Protein AF-A0A533B3J2-F1 (afdb_monomer_lite)

Structure (mmCIF, N/CA/C/O backbone):
data_AF-A0A533B3J2-F1
#
_entry.id   AF-A0A533B3J2-F1
#
loop_
_atom_site.group_PDB
_atom_site.id
_atom_site.type_symbol
_atom_site.label_atom_id
_atom_site.label_alt_id
_atom_site.label_comp_id
_atom_site.label_asym_id
_atom_site.label_entity_id
_atom_site.label_seq_id
_atom_site.pdbx_PDB_ins_code
_atom_site.Cartn_x
_atom_site.Cartn_y
_atom_site.Cartn_z
_atom_site.occupancy
_atom_site.B_iso_or_equiv
_atom_site.auth_seq_id
_atom_site.auth_comp_id
_atom_site.auth_asym_id
_atom_site.auth_atom_id
_atom_site.pdbx_PDB_model_num
ATOM 1 N N . MET A 1 1 ? 9.741 6.405 -18.173 1.00 91.12 1 MET A N 1
ATOM 2 C CA . MET A 1 1 ? 10.787 6.586 -17.145 1.00 91.12 1 MET A CA 1
ATOM 3 C C . MET A 1 1 ? 11.928 7.356 -17.766 1.00 91.12 1 MET A C 1
ATOM 5 O O . MET A 1 1 ? 12.310 6.988 -18.868 1.00 91.12 1 MET A O 1
ATOM 9 N N . LEU A 1 2 ? 12.422 8.415 -17.128 1.00 93.75 2 LEU A N 1
ATOM 10 C CA . LEU A 1 2 ? 13.561 9.183 -17.640 1.00 93.75 2 LEU A CA 1
ATOM 11 C C . LEU A 1 2 ? 14.895 8.676 -17.069 1.00 93.75 2 LEU A C 1
ATOM 13 O O . LEU A 1 2 ? 14.877 7.974 -16.054 1.00 93.75 2 LEU A O 1
ATOM 17 N N . PRO A 1 3 ? 16.029 9.040 -17.697 1.00 92.81 3 PRO A N 1
ATOM 18 C CA . PRO A 1 3 ? 17.359 8.816 -17.140 1.00 92.81 3 PRO A CA 1
ATOM 19 C C . PRO A 1 3 ? 17.499 9.358 -15.717 1.00 92.81 3 PRO A C 1
ATOM 21 O O . PRO A 1 3 ? 16.891 10.371 -15.354 1.00 92.81 3 PRO A O 1
ATOM 24 N N . ASP A 1 4 ? 18.337 8.697 -14.923 1.00 91.44 4 ASP A N 1
ATOM 25 C CA . ASP A 1 4 ? 18.795 9.239 -13.649 1.00 91.44 4 ASP A CA 1
ATOM 26 C C . ASP A 1 4 ? 19.680 10.475 -13.881 1.00 91.44 4 ASP A C 1
ATOM 28 O O . ASP A 1 4 ? 20.117 10.748 -15.002 1.00 91.44 4 ASP A O 1
ATOM 32 N N . GLN A 1 5 ? 19.922 11.267 -12.831 1.00 90.12 5 GLN A N 1
ATOM 33 C CA . GLN A 1 5 ? 20.871 12.395 -12.865 1.00 90.12 5 GLN A CA 1
ATOM 34 C C . GLN A 1 5 ? 20.650 13.381 -14.034 1.00 90.12 5 GLN A C 1
ATOM 36 O O . GLN A 1 5 ? 21.587 14.020 -14.528 1.00 90.12 5 GLN A O 1
ATOM 41 N N . LEU A 1 6 ? 19.401 13.504 -14.497 1.00 89.75 6 LEU A N 1
ATOM 42 C CA . LEU A 1 6 ? 19.019 14.390 -15.594 1.00 89.75 6 LEU A CA 1
ATOM 43 C C . LEU A 1 6 ? 18.857 15.846 -15.127 1.00 89.75 6 LEU A C 1
ATOM 45 O O . LEU A 1 6 ? 19.030 16.772 -15.924 1.00 89.75 6 LEU A O 1
ATOM 49 N N . PHE A 1 7 ? 18.566 16.052 -13.840 1.00 88.06 7 PHE A N 1
ATOM 50 C CA . PHE A 1 7 ? 18.297 17.353 -13.225 1.00 88.06 7 PHE A CA 1
ATOM 51 C C . PHE A 1 7 ? 19.332 17.697 -12.145 1.00 88.06 7 PHE A C 1
ATOM 53 O O . PHE A 1 7 ? 19.979 16.825 -11.575 1.00 88.06 7 PHE A O 1
ATOM 60 N N . TYR A 1 8 ? 19.489 18.990 -11.857 1.00 81.12 8 TYR A N 1
ATOM 61 C CA . TYR A 1 8 ? 20.561 19.521 -11.004 1.00 81.12 8 TYR A CA 1
ATOM 62 C C . TYR A 1 8 ? 20.438 19.164 -9.513 1.00 81.12 8 TYR A C 1
ATOM 64 O O . TYR A 1 8 ? 21.460 19.074 -8.834 1.00 81.12 8 TYR A O 1
ATOM 72 N N . ASN A 1 9 ? 19.213 18.956 -9.015 1.00 74.50 9 ASN A N 1
ATOM 73 C CA . ASN A 1 9 ? 18.902 18.951 -7.577 1.00 74.50 9 ASN A CA 1
ATOM 74 C C . ASN A 1 9 ? 18.342 17.619 -7.056 1.00 74.50 9 ASN A C 1
ATOM 76 O O . ASN A 1 9 ? 17.941 17.541 -5.899 1.00 74.50 9 ASN A O 1
ATOM 80 N N . THR A 1 10 ? 18.257 16.580 -7.890 1.00 75.00 10 THR A N 1
ATOM 81 C CA . THR A 1 10 ? 17.702 15.292 -7.465 1.00 75.00 10 THR A CA 1
ATOM 82 C C . THR A 1 10 ? 18.321 14.126 -8.227 1.00 75.00 10 THR A C 1
ATOM 84 O O . THR A 1 10 ? 18.439 14.157 -9.451 1.00 75.00 10 THR A O 1
ATOM 87 N N . GLY A 1 11 ? 18.712 13.090 -7.482 1.00 73.06 11 GLY A N 1
ATOM 88 C CA . GLY A 1 11 ? 19.095 11.782 -8.020 1.00 73.06 11 GLY A CA 1
ATOM 89 C C . GLY A 1 11 ? 17.912 10.819 -8.162 1.00 73.06 11 GLY A C 1
ATOM 90 O O . GLY A 1 11 ? 18.108 9.670 -8.545 1.00 73.06 11 GLY A O 1
ATOM 91 N N . ILE A 1 12 ? 16.693 11.259 -7.835 1.00 79.94 12 ILE A N 1
ATOM 92 C CA . ILE A 1 12 ? 15.492 10.423 -7.897 1.00 79.94 12 ILE A CA 1
ATOM 93 C C . ILE A 1 12 ? 15.061 10.263 -9.360 1.00 79.94 12 ILE A C 1
ATOM 95 O O . ILE A 1 12 ? 15.099 11.209 -10.153 1.00 79.94 12 ILE A O 1
ATOM 99 N N . LEU A 1 13 ? 14.616 9.056 -9.718 1.00 83.75 13 LEU A N 1
ATOM 100 C CA . LEU A 1 13 ? 14.042 8.779 -11.033 1.00 83.75 13 LEU A CA 1
ATOM 101 C C . LEU A 1 13 ? 12.836 9.682 -11.298 1.00 83.75 13 LEU A C 1
ATOM 103 O O . LEU A 1 13 ? 11.921 9.786 -10.484 1.00 83.75 13 LEU A O 1
ATOM 107 N N . THR A 1 14 ? 12.831 10.308 -12.472 1.00 89.00 14 THR A N 1
ATOM 108 C CA . THR A 1 14 ? 11.760 11.217 -12.886 1.00 89.00 14 THR A CA 1
ATOM 109 C C . THR A 1 14 ? 10.846 10.555 -13.916 1.00 89.00 14 THR A C 1
ATOM 111 O O . THR A 1 14 ? 11.271 9.742 -14.747 1.00 89.00 14 THR A O 1
ATOM 114 N N . TYR A 1 15 ? 9.568 10.926 -13.881 1.00 92.19 15 TYR A N 1
ATOM 115 C CA . TYR A 1 15 ? 8.534 10.431 -14.783 1.00 92.19 15 TYR A CA 1
ATOM 116 C C . TYR A 1 15 ? 7.837 11.604 -15.473 1.00 92.19 15 TYR A C 1
ATOM 118 O O . TYR A 1 15 ? 7.644 12.656 -14.871 1.00 92.19 15 TYR A O 1
ATOM 126 N N . ILE A 1 16 ? 7.431 11.401 -16.727 1.00 93.44 16 ILE A N 1
ATOM 127 C CA . ILE A 1 16 ? 6.542 12.312 -17.452 1.00 93.44 16 ILE A CA 1
ATOM 128 C C . ILE A 1 16 ? 5.228 11.574 -17.678 1.00 93.44 16 ILE A C 1
ATOM 130 O O . ILE A 1 16 ? 5.227 10.462 -18.210 1.00 93.44 16 ILE A O 1
ATOM 134 N N . TRP A 1 17 ? 4.124 12.203 -17.282 1.00 94.94 17 TRP A N 1
ATOM 135 C CA . TRP A 1 17 ? 2.776 11.686 -17.480 1.00 94.94 17 TRP A CA 1
ATOM 136 C C . TRP A 1 17 ? 2.104 12.416 -18.635 1.00 94.94 17 TRP A C 1
ATOM 138 O O . TRP A 1 17 ? 1.952 13.634 -18.603 1.00 94.94 17 TRP A O 1
ATOM 148 N N . LEU A 1 18 ? 1.677 11.660 -19.645 1.00 94.12 18 LEU A N 1
ATOM 149 C CA . LEU A 1 18 ? 0.853 12.170 -20.736 1.00 94.12 18 LEU A CA 1
ATOM 150 C C . LEU A 1 18 ? -0.584 11.700 -20.518 1.00 94.12 18 LEU A C 1
ATOM 152 O O . LEU A 1 18 ? -0.893 10.513 -20.640 1.00 94.12 18 LEU A O 1
ATOM 156 N N . LEU A 1 19 ? -1.457 12.642 -20.170 1.00 93.88 19 LEU A N 1
ATOM 157 C CA . LEU A 1 19 ? -2.861 12.388 -19.869 1.00 93.88 19 LEU A CA 1
ATOM 158 C C . LEU A 1 19 ? -3.736 12.989 -20.966 1.00 93.88 19 LEU A C 1
ATOM 160 O O . LEU A 1 19 ? -3.502 14.098 -21.438 1.00 93.88 19 LEU A O 1
ATOM 164 N N . ARG A 1 20 ? -4.753 12.237 -21.384 1.00 92.75 20 ARG A N 1
ATOM 165 C CA . ARG A 1 20 ? -5.718 12.664 -22.397 1.00 92.75 20 ARG A CA 1
ATOM 166 C C . ARG A 1 20 ? -7.088 12.117 -22.031 1.00 92.75 20 ARG A C 1
ATOM 168 O O . ARG A 1 20 ? -7.223 10.903 -21.885 1.00 92.75 20 ARG A O 1
ATOM 175 N N . ASN A 1 21 ? -8.079 13.000 -21.928 1.00 92.56 21 ASN A N 1
ATOM 176 C CA . ASN A 1 21 ? -9.468 12.619 -21.654 1.00 92.56 21 ASN A CA 1
ATOM 177 C C . ASN A 1 21 ? -10.094 11.954 -22.887 1.00 92.56 21 ASN A C 1
ATOM 179 O O . ASN A 1 21 ? -10.619 10.845 -22.822 1.00 92.56 21 ASN A O 1
ATOM 183 N N . GLU A 1 22 ? -9.939 12.578 -24.054 1.00 94.31 22 GLU A N 1
ATOM 184 C CA . GLU A 1 22 ? -10.512 12.097 -25.312 1.00 94.31 22 GLU A CA 1
ATOM 185 C C . GLU A 1 22 ? -9.555 11.163 -26.052 1.00 94.31 22 GLU A C 1
ATOM 187 O O . GLU A 1 22 ? -8.973 11.510 -27.083 1.00 94.31 22 GLU A O 1
ATOM 192 N N . LYS A 1 23 ? -9.330 9.968 -25.502 1.00 93.81 23 LYS A N 1
ATOM 193 C CA . LYS A 1 23 ? -8.467 8.965 -26.140 1.00 93.81 23 LYS A CA 1
ATOM 194 C C . LYS A 1 23 ? -9.107 8.423 -27.436 1.00 93.81 23 LYS A C 1
ATOM 196 O O . LYS A 1 23 ? -10.296 8.073 -27.408 1.00 93.81 23 LYS A O 1
ATOM 201 N N . PRO A 1 24 ? -8.335 8.278 -28.538 1.00 92.81 24 PRO A N 1
ATOM 202 C CA . PRO A 1 24 ? -8.758 7.521 -29.719 1.00 92.81 24 PRO A CA 1
ATOM 203 C C . PRO A 1 24 ? -9.203 6.108 -29.343 1.00 92.81 24 PRO A C 1
ATOM 205 O O . PRO A 1 24 ? -8.717 5.567 -28.350 1.00 92.81 24 PRO A O 1
ATOM 208 N N . ALA A 1 25 ? -10.072 5.488 -30.148 1.00 91.62 25 ALA A N 1
ATOM 209 C CA . ALA A 1 25 ? -10.614 4.155 -29.861 1.00 91.62 25 ALA A CA 1
ATOM 210 C C . ALA A 1 25 ? -9.514 3.123 -29.581 1.00 91.62 25 ALA A C 1
ATOM 212 O O . ALA A 1 25 ? -9.616 2.359 -28.627 1.00 91.62 25 ALA A O 1
ATOM 213 N N . SER A 1 26 ? -8.415 3.184 -30.337 1.00 89.12 26 SER A N 1
ATOM 214 C CA . SER A 1 26 ? -7.246 2.352 -30.090 1.00 89.12 26 SER A CA 1
ATOM 215 C C . SER A 1 26 ? -6.674 2.567 -28.683 1.00 89.12 26 SER A C 1
ATOM 217 O O . SER A 1 26 ? -6.321 1.596 -28.044 1.00 89.12 26 SER A O 1
ATOM 219 N N . HIS A 1 27 ? -6.585 3.772 -28.123 1.00 92.62 27 HIS A N 1
ATOM 220 C CA . HIS A 1 27 ? -5.885 4.007 -26.842 1.00 92.62 27 HIS A CA 1
ATOM 221 C C . HIS A 1 27 ? -6.785 3.849 -25.600 1.00 92.62 27 HIS A C 1
ATOM 223 O O . HIS A 1 27 ? -6.292 3.872 -24.468 1.00 92.62 27 HIS A O 1
ATOM 229 N N . ARG A 1 28 ? -8.108 3.746 -25.780 1.00 93.44 28 ARG A N 1
ATOM 230 C CA . ARG A 1 28 ? -9.077 3.702 -24.670 1.00 93.44 28 ARG A CA 1
ATOM 231 C C . ARG A 1 28 ? -8.855 2.481 -23.780 1.00 93.44 28 ARG A C 1
ATOM 233 O O . ARG A 1 28 ? -8.559 1.401 -24.269 1.00 93.44 28 ARG A O 1
ATOM 240 N N . GLY A 1 29 ? -8.966 2.685 -22.465 1.00 93.81 29 GLY A N 1
ATOM 241 C CA . GLY A 1 29 ? -8.734 1.639 -21.461 1.00 93.81 29 GLY A CA 1
ATOM 242 C C . GLY A 1 29 ? -7.296 1.115 -21.402 1.00 93.81 29 GLY A C 1
ATOM 243 O O . GLY A 1 29 ? -7.041 0.162 -20.680 1.00 93.81 29 GLY A O 1
ATOM 244 N N . ARG A 1 30 ? -6.352 1.715 -22.142 1.00 94.88 30 ARG A N 1
ATOM 245 C CA . ARG A 1 30 ? -4.955 1.282 -22.192 1.00 94.88 30 ARG A CA 1
ATOM 246 C C . ARG A 1 30 ? -4.005 2.353 -21.668 1.00 94.88 30 ARG A C 1
ATOM 248 O O . ARG A 1 30 ? -4.272 3.564 -21.746 1.00 94.88 30 ARG A O 1
ATOM 255 N N . VAL A 1 31 ? -2.875 1.885 -21.157 1.00 95.88 31 VAL A N 1
ATOM 256 C CA . VAL A 1 31 ? -1.754 2.694 -20.677 1.00 95.88 31 VAL A CA 1
ATOM 257 C C . VAL A 1 31 ? -0.493 2.206 -21.373 1.00 95.88 31 VAL A C 1
ATOM 259 O O . VAL A 1 31 ? -0.233 1.008 -21.427 1.00 95.88 31 VAL A O 1
ATOM 262 N N . MET A 1 32 ? 0.283 3.143 -21.909 1.00 96.06 32 MET A N 1
ATOM 263 C CA . MET A 1 32 ? 1.605 2.872 -22.459 1.00 96.06 32 MET A CA 1
ATOM 264 C C . MET A 1 32 ? 2.650 3.343 -21.462 1.00 96.06 32 MET A C 1
ATOM 266 O O . MET A 1 32 ? 2.617 4.496 -21.031 1.00 96.06 32 MET A O 1
ATOM 270 N N . LEU A 1 33 ? 3.592 2.467 -21.139 1.00 97.12 33 LEU A N 1
ATOM 271 C CA . LEU A 1 33 ? 4.802 2.828 -20.423 1.00 97.12 33 LEU A CA 1
ATOM 272 C C . LEU A 1 33 ? 5.983 2.747 -21.390 1.00 97.12 33 LEU A C 1
ATOM 274 O O . LEU A 1 33 ? 6.133 1.757 -22.104 1.00 97.12 33 LEU A O 1
ATOM 278 N N . ILE A 1 34 ? 6.811 3.791 -21.395 1.00 97.19 34 ILE A N 1
ATOM 279 C CA . ILE A 1 34 ? 8.062 3.846 -22.157 1.00 97.19 34 ILE A CA 1
ATOM 280 C C . ILE A 1 34 ? 9.214 3.982 -21.165 1.00 97.19 34 ILE A C 1
ATOM 282 O O . ILE A 1 34 ? 9.230 4.916 -20.351 1.00 97.19 34 ILE A O 1
ATOM 286 N N . ASP A 1 35 ? 10.174 3.069 -21.221 1.00 96.69 35 ASP A N 1
ATOM 287 C CA . ASP A 1 35 ? 11.427 3.156 -20.482 1.00 96.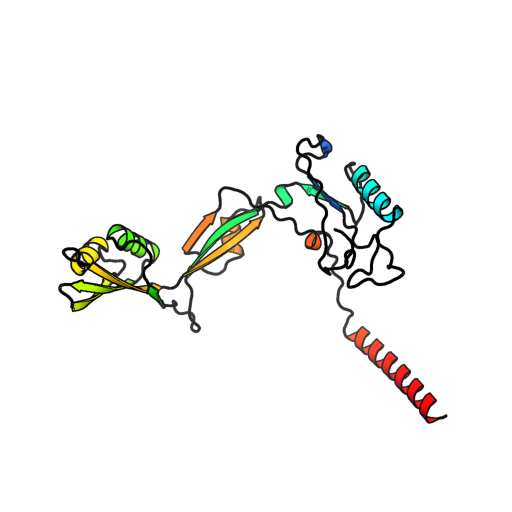69 35 ASP A CA 1
ATOM 288 C C . ASP A 1 35 ? 12.489 3.873 -21.319 1.00 96.69 35 ASP A C 1
ATOM 290 O O . ASP A 1 35 ? 13.017 3.340 -22.286 1.00 96.69 35 ASP A O 1
ATOM 294 N N . ALA A 1 36 ? 12.790 5.112 -20.948 1.00 96.44 36 ALA A N 1
ATOM 295 C CA . ALA A 1 36 ? 13.805 5.930 -21.592 1.00 96.44 36 ALA A CA 1
ATOM 296 C C . ALA A 1 36 ? 15.025 6.135 -20.682 1.00 96.44 36 ALA A C 1
ATOM 298 O O . ALA A 1 36 ? 15.797 7.063 -20.906 1.00 96.44 36 ALA A O 1
ATOM 299 N N . ARG A 1 37 ? 15.228 5.292 -19.655 1.00 94.12 37 ARG A N 1
ATOM 300 C CA . ARG A 1 37 ? 16.347 5.440 -18.704 1.00 94.12 37 ARG A CA 1
ATOM 301 C C . ARG A 1 37 ? 17.719 5.457 -19.375 1.00 94.12 37 ARG A C 1
ATOM 303 O O . ARG A 1 37 ? 18.607 6.140 -18.889 1.00 94.12 37 ARG A O 1
ATOM 310 N N . GLN A 1 38 ? 17.871 4.740 -20.487 1.00 94.56 38 GLN A N 1
ATOM 311 C CA . GLN A 1 38 ? 19.117 4.669 -21.262 1.00 94.56 38 GLN A CA 1
ATOM 312 C C . GLN A 1 38 ? 19.210 5.728 -22.373 1.00 94.56 38 GLN A C 1
ATOM 314 O O . GLN A 1 38 ? 20.155 5.722 -23.152 1.00 94.56 38 GLN A O 1
ATOM 319 N N . GLN A 1 39 ? 18.236 6.636 -22.477 1.00 96.44 39 GLN A N 1
ATOM 320 C CA . GLN A 1 39 ? 18.189 7.652 -23.530 1.00 96.44 39 GLN A CA 1
ATOM 321 C C . GLN A 1 39 ? 18.867 8.938 -23.068 1.00 96.44 39 GLN A C 1
ATOM 323 O O . GLN A 1 39 ? 18.214 9.952 -22.819 1.00 96.44 39 GLN A O 1
ATOM 328 N N . PHE A 1 40 ? 20.185 8.877 -22.908 1.00 95.62 40 PHE A N 1
ATOM 329 C CA . PHE A 1 40 ? 21.008 10.015 -22.528 1.00 95.62 40 PHE A CA 1
ATOM 330 C C . PHE A 1 40 ? 22.438 9.869 -23.038 1.00 95.62 40 PHE A C 1
ATOM 332 O O . PHE A 1 40 ? 22.910 8.783 -23.355 1.00 95.62 40 PHE A O 1
ATOM 339 N N . GLU A 1 41 ? 23.157 10.981 -23.010 1.00 96.00 41 GLU A N 1
ATOM 340 C CA . GLU A 1 41 ? 24.614 10.999 -23.052 1.00 96.00 41 GLU A CA 1
ATOM 341 C C . GLU A 1 41 ? 25.154 11.756 -21.836 1.00 96.00 41 GLU A C 1
ATOM 343 O O . GLU A 1 41 ? 24.412 12.472 -21.150 1.00 96.00 41 GLU A O 1
ATOM 348 N N . LYS A 1 42 ? 26.438 11.571 -21.526 1.00 94.69 42 LYS A N 1
ATOM 349 C CA . LYS A 1 42 ? 27.059 12.254 -20.390 1.00 94.69 42 LYS A CA 1
ATOM 350 C C . LYS A 1 42 ? 27.166 13.752 -20.655 1.00 94.69 42 LYS A C 1
ATOM 352 O O . LYS A 1 42 ? 27.478 14.187 -21.760 1.00 94.69 42 LYS A O 1
ATOM 357 N N . GLU A 1 43 ? 26.903 14.540 -19.620 1.00 93.62 43 GLU A N 1
ATOM 358 C CA . GLU A 1 43 ? 27.150 15.975 -19.650 1.00 93.62 43 GLU A CA 1
ATOM 359 C C . GLU A 1 43 ? 28.649 16.234 -19.847 1.00 93.62 43 GLU A C 1
ATOM 361 O O . GLU A 1 43 ? 29.450 15.695 -19.078 1.00 93.62 43 GLU A O 1
ATOM 366 N N . PRO A 1 44 ? 29.048 17.094 -20.806 1.00 91.81 44 PRO A N 1
ATOM 367 C CA . PRO A 1 44 ? 30.453 17.461 -20.987 1.00 91.81 44 PRO A CA 1
ATOM 368 C C . PRO A 1 44 ? 31.061 18.077 -19.725 1.00 91.81 44 PRO A C 1
ATOM 370 O O . PRO A 1 44 ? 32.245 17.916 -19.447 1.00 91.81 44 PRO A O 1
ATOM 373 N N . LYS A 1 45 ? 30.230 18.780 -18.948 1.00 89.69 45 LYS A N 1
ATOM 374 C CA . LYS A 1 45 ? 30.583 19.310 -17.639 1.00 89.69 45 LYS A CA 1
ATOM 375 C C . LYS A 1 45 ? 29.511 18.922 -16.634 1.00 89.69 45 LYS A C 1
ATOM 377 O O . LYS A 1 45 ? 28.341 19.243 -16.798 1.00 89.69 45 LYS A O 1
ATOM 382 N N . ALA A 1 46 ? 29.932 18.257 -15.569 1.00 85.62 46 ALA A N 1
ATOM 383 C CA . ALA A 1 46 ? 29.083 17.950 -14.433 1.00 85.62 46 ALA A CA 1
ATOM 384 C C . ALA A 1 46 ? 28.578 19.239 -13.757 1.00 85.62 46 ALA A C 1
ATOM 386 O O . ALA A 1 46 ? 29.370 20.126 -13.433 1.00 85.62 46 ALA A O 1
ATOM 387 N N . PHE A 1 47 ? 27.273 19.320 -13.489 1.00 82.69 47 PHE A N 1
ATOM 388 C CA . PHE A 1 47 ? 26.673 20.444 -12.767 1.00 82.69 47 PHE A CA 1
ATOM 389 C C . PHE A 1 47 ? 25.900 19.937 -11.550 1.00 82.69 47 PHE A C 1
ATOM 391 O O . PHE A 1 47 ? 24.814 19.380 -11.698 1.00 82.69 47 PHE A O 1
ATOM 398 N N . SER A 1 48 ? 26.430 20.134 -10.339 1.00 85.62 48 SER A N 1
ATOM 399 C CA . SER A 1 48 ? 25.816 19.611 -9.105 1.00 85.62 48 SER A CA 1
ATOM 400 C C . SER A 1 48 ? 25.561 18.094 -9.199 1.00 85.62 48 SER A C 1
ATOM 402 O O . SER A 1 48 ? 26.537 17.356 -9.331 1.00 85.62 48 SER A O 1
ATOM 404 N N . PHE A 1 49 ? 24.307 17.618 -9.214 1.00 84.19 49 PHE A N 1
ATOM 405 C CA . PHE A 1 49 ? 23.929 16.211 -9.439 1.00 84.19 49 PHE A CA 1
ATOM 406 C C . PHE A 1 49 ? 23.588 15.868 -10.892 1.00 84.19 49 PHE A C 1
ATOM 408 O O . PHE A 1 49 ? 23.425 14.695 -11.223 1.00 84.19 49 PHE A O 1
ATOM 415 N N . LYS A 1 50 ? 23.529 16.858 -11.783 1.00 90.44 50 LYS A N 1
ATOM 416 C CA . LYS A 1 50 ? 23.280 16.620 -13.201 1.00 90.44 50 LYS A CA 1
ATOM 417 C C . LYS A 1 50 ? 24.526 16.036 -13.863 1.00 90.44 50 LYS A C 1
ATOM 419 O O . LYS A 1 50 ? 25.612 16.630 -13.826 1.00 90.44 50 LYS A O 1
ATOM 424 N N . ARG A 1 51 ? 24.373 14.845 -14.437 1.00 91.94 51 ARG A N 1
ATOM 425 C CA . ARG A 1 51 ? 25.433 14.087 -15.128 1.00 91.94 51 ARG A CA 1
ATOM 426 C C . ARG A 1 51 ? 25.013 13.617 -16.510 1.00 91.94 51 ARG A C 1
ATOM 428 O O . ARG A 1 51 ? 25.882 13.310 -17.317 1.00 91.94 51 ARG A O 1
ATOM 435 N N . ASN A 1 52 ? 23.713 13.567 -16.771 1.00 93.31 52 ASN A N 1
ATOM 436 C CA . ASN A 1 52 ? 23.153 13.049 -18.007 1.00 93.31 52 ASN A CA 1
ATOM 437 C C . ASN A 1 52 ? 22.382 14.163 -18.735 1.00 93.31 52 ASN A C 1
ATOM 439 O O . ASN A 1 52 ? 21.760 15.026 -18.097 1.00 93.31 52 ASN A O 1
ATOM 443 N N . ARG A 1 53 ? 22.406 14.147 -20.072 1.00 93.44 53 ARG A N 1
ATOM 444 C CA . ARG A 1 53 ? 21.640 15.057 -20.935 1.00 93.44 53 ARG A CA 1
ATOM 445 C C . ARG A 1 53 ? 20.893 14.315 -22.031 1.00 93.44 53 ARG A C 1
ATOM 447 O O . ARG A 1 53 ? 21.349 13.296 -22.540 1.00 93.44 53 ARG A O 1
ATOM 454 N N . MET A 1 54 ? 19.745 14.865 -22.412 1.00 95.12 54 MET A N 1
ATOM 455 C CA . MET A 1 54 ? 18.940 14.380 -23.529 1.00 95.12 54 MET A CA 1
ATOM 456 C C . MET A 1 54 ? 19.093 15.320 -24.720 1.00 95.12 54 MET A C 1
ATOM 458 O O . MET A 1 54 ? 18.795 16.509 -24.606 1.00 95.12 54 MET A O 1
ATOM 462 N N . THR A 1 55 ? 19.547 14.777 -25.845 1.00 96.44 55 THR A N 1
ATOM 463 C CA . THR A 1 55 ? 19.644 15.467 -27.132 1.00 96.44 55 THR A CA 1
ATOM 464 C C . THR A 1 55 ? 18.345 15.292 -27.917 1.00 96.44 55 THR A C 1
ATOM 466 O O . THR A 1 55 ? 17.453 14.543 -27.505 1.00 96.44 55 THR A O 1
ATOM 469 N N . ASP A 1 56 ? 18.232 15.956 -29.065 1.00 97.75 56 ASP A N 1
ATOM 470 C CA . ASP A 1 56 ? 17.069 15.795 -29.943 1.00 97.75 56 ASP A CA 1
ATOM 471 C C . ASP A 1 56 ? 16.921 14.362 -30.459 1.00 97.75 56 ASP A C 1
ATOM 473 O O . ASP A 1 56 ? 15.803 13.862 -30.528 1.00 97.75 56 ASP A O 1
ATOM 477 N N . ALA A 1 57 ? 18.029 13.648 -30.682 1.00 97.88 57 ALA A N 1
ATOM 478 C CA . ALA A 1 57 ? 17.997 12.234 -31.051 1.00 97.88 57 ALA A CA 1
ATOM 479 C C . ALA A 1 57 ? 17.300 11.373 -29.978 1.00 97.88 57 ALA A C 1
ATOM 481 O O . ALA A 1 57 ? 16.440 10.553 -30.298 1.00 97.88 57 ALA A O 1
ATOM 482 N N . HIS A 1 58 ? 17.602 11.600 -28.693 1.00 97.94 58 HIS A N 1
ATOM 483 C CA . HIS A 1 58 ? 16.945 10.895 -27.584 1.00 97.94 58 HIS A CA 1
ATOM 484 C C . HIS A 1 58 ? 15.453 11.242 -27.482 1.00 97.94 58 HIS A C 1
ATOM 486 O O . HIS A 1 58 ? 14.632 10.380 -27.172 1.00 97.94 58 HIS A O 1
ATOM 492 N N . ARG A 1 59 ? 15.075 12.497 -27.756 1.00 97.31 59 ARG A N 1
ATOM 493 C CA . ARG A 1 59 ? 13.665 12.929 -27.758 1.00 97.31 59 ARG A CA 1
ATOM 494 C C . ARG A 1 59 ? 12.893 12.291 -28.909 1.00 97.31 59 ARG A C 1
ATOM 496 O O . ARG A 1 59 ? 11.830 11.719 -28.674 1.00 97.31 59 ARG A O 1
ATOM 503 N N . GLN A 1 60 ? 13.463 12.312 -30.111 1.00 98.19 60 GLN A N 1
ATOM 504 C CA . GLN A 1 60 ? 12.886 11.681 -31.294 1.00 98.19 60 GLN A CA 1
ATOM 505 C C . GLN A 1 60 ? 12.717 10.169 -31.092 1.00 98.19 60 GLN A C 1
ATOM 507 O O . GLN A 1 60 ? 11.672 9.612 -31.419 1.00 98.19 60 GLN A O 1
ATOM 512 N N . TRP A 1 61 ? 13.691 9.504 -30.463 1.00 98.12 61 TRP A N 1
ATOM 513 C CA . TRP A 1 61 ? 13.593 8.084 -30.112 1.00 98.12 61 TRP A CA 1
ATOM 514 C C . TRP A 1 61 ? 12.353 7.771 -29.256 1.00 98.12 61 TRP A C 1
ATOM 516 O O . TRP A 1 61 ? 11.703 6.739 -29.468 1.00 98.12 61 TRP A O 1
ATOM 526 N N . ILE A 1 62 ? 12.011 8.653 -28.305 1.00 97.94 62 ILE A N 1
ATOM 527 C CA . ILE A 1 62 ? 10.824 8.515 -27.443 1.00 97.94 62 ILE A CA 1
ATOM 528 C C . ILE A 1 62 ? 9.555 8.795 -28.243 1.00 97.94 62 ILE A C 1
ATOM 530 O O . ILE A 1 62 ? 8.594 8.029 -28.149 1.00 97.94 62 ILE A O 1
ATOM 534 N N . GLU A 1 63 ? 9.548 9.871 -29.030 1.00 97.62 63 GLU A N 1
ATOM 535 C CA . GLU A 1 63 ? 8.408 10.256 -29.863 1.00 97.62 63 GLU A CA 1
ATOM 536 C C . GLU A 1 63 ? 8.027 9.136 -30.835 1.00 97.62 63 GLU A C 1
ATOM 538 O O . GLU A 1 63 ? 6.865 8.732 -30.900 1.00 97.62 63 GLU A O 1
ATOM 543 N N . GLU A 1 64 ? 9.007 8.553 -31.523 1.00 97.56 64 GLU A N 1
ATOM 544 C CA . GLU A 1 64 ? 8.768 7.452 -32.449 1.00 97.56 64 GLU A CA 1
ATOM 545 C C . GLU A 1 64 ? 8.127 6.242 -31.767 1.00 97.56 64 GLU A C 1
ATOM 547 O O . GLU A 1 64 ? 7.217 5.630 -32.329 1.00 97.56 64 GLU A O 1
ATOM 552 N N . ARG A 1 65 ? 8.558 5.908 -30.546 1.00 97.62 65 ARG A N 1
ATOM 553 C CA . ARG A 1 65 ? 7.977 4.815 -29.751 1.00 97.62 65 ARG A CA 1
ATOM 554 C C . ARG A 1 65 ? 6.584 5.130 -29.263 1.00 97.62 65 ARG A C 1
ATOM 556 O O . ARG A 1 65 ? 5.723 4.257 -29.307 1.00 97.62 65 ARG A O 1
ATOM 563 N N . TYR A 1 66 ? 6.341 6.370 -28.859 1.00 96.06 66 TYR A N 1
ATOM 564 C CA . TYR A 1 66 ? 5.003 6.810 -28.510 1.00 96.06 66 TYR A CA 1
ATOM 565 C C . TYR A 1 66 ? 4.051 6.705 -29.708 1.00 96.06 66 TYR A C 1
ATOM 567 O O . TYR A 1 66 ? 2.954 6.172 -29.567 1.00 96.06 66 TYR A O 1
ATOM 575 N N . LEU A 1 67 ? 4.468 7.142 -30.899 1.00 94.50 67 LEU A N 1
ATOM 576 C CA . LEU A 1 67 ? 3.634 7.104 -32.104 1.00 94.50 67 LEU A CA 1
ATOM 577 C C . LEU A 1 67 ? 3.427 5.678 -32.635 1.00 94.50 67 LEU A C 1
ATOM 579 O O . LEU A 1 67 ? 2.305 5.290 -32.969 1.00 94.50 67 LEU A O 1
ATOM 583 N N . LYS A 1 68 ? 4.499 4.881 -32.725 1.00 95.75 68 LYS A N 1
ATOM 584 C CA . LYS A 1 68 ? 4.459 3.520 -33.289 1.00 95.75 68 LYS A CA 1
ATOM 585 C C . LYS A 1 68 ? 3.918 2.492 -32.292 1.00 95.75 68 LYS A C 1
ATOM 587 O O . LYS A 1 68 ? 3.266 1.542 -32.717 1.00 95.75 68 LYS A O 1
ATOM 592 N N . GLY A 1 69 ? 4.118 2.701 -30.992 1.00 95.06 69 GLY A N 1
ATOM 593 C CA . GLY A 1 69 ? 3.824 1.721 -29.944 1.00 95.06 69 GLY A CA 1
ATOM 594 C C . GLY A 1 69 ? 2.349 1.394 -29.729 1.00 95.06 69 GLY A C 1
ATOM 595 O O . GLY A 1 69 ? 2.026 0.392 -29.099 1.00 95.06 69 GLY A O 1
ATOM 596 N N . TRP A 1 70 ? 1.435 2.199 -30.270 1.00 94.56 70 TRP A N 1
ATOM 597 C CA . TRP A 1 70 ? -0.002 1.910 -30.222 1.00 94.56 70 TRP A CA 1
ATOM 598 C C . TRP A 1 70 ? -0.472 0.930 -31.300 1.00 94.56 70 TRP A C 1
ATOM 600 O O . TRP A 1 70 ? -1.604 0.435 -31.215 1.00 94.56 70 TRP A O 1
ATOM 610 N N . LYS A 1 71 ? 0.366 0.667 -32.312 1.00 92.75 71 LYS A N 1
ATOM 611 C CA . LYS A 1 71 ? 0.043 -0.238 -33.417 1.00 92.75 71 LYS A CA 1
ATOM 612 C C . LYS A 1 71 ? 0.003 -1.693 -32.922 1.00 92.75 71 LYS A C 1
ATOM 614 O O . LYS A 1 71 ? 0.857 -2.085 -32.126 1.00 92.75 71 LYS A O 1
ATOM 619 N N . PRO A 1 72 ? -0.959 -2.510 -33.387 1.00 88.75 72 PRO A N 1
ATOM 620 C CA . PRO A 1 72 ? -0.987 -3.936 -33.072 1.00 88.75 72 PRO A CA 1
ATOM 621 C C . PRO A 1 72 ? 0.329 -4.622 -33.462 1.00 88.75 72 PRO A C 1
ATOM 623 O O . PRO A 1 72 ? 0.867 -4.352 -34.532 1.00 88.75 72 PRO A O 1
ATOM 626 N N . GLY A 1 73 ? 0.841 -5.498 -32.595 1.00 87.62 73 GLY A N 1
ATOM 627 C CA . GLY A 1 73 ? 2.069 -6.260 -32.855 1.00 87.62 73 GLY A CA 1
ATOM 628 C C . GLY A 1 73 ? 3.376 -5.470 -32.728 1.00 87.62 73 GLY A C 1
ATOM 629 O O . GLY A 1 73 ? 4.431 -6.017 -33.032 1.00 87.62 73 GLY A O 1
ATOM 630 N N . PHE A 1 74 ? 3.345 -4.210 -32.277 1.00 92.50 74 PHE A N 1
ATOM 631 C CA . PHE A 1 74 ? 4.575 -3.476 -31.984 1.00 92.50 74 PHE A CA 1
ATOM 632 C C . PHE A 1 74 ? 5.307 -4.113 -30.795 1.00 92.50 74 PHE A C 1
ATOM 634 O O . PHE A 1 74 ? 4.801 -4.106 -29.672 1.00 92.50 74 PHE A O 1
ATOM 641 N N . ALA A 1 75 ? 6.497 -4.650 -31.054 1.00 92.62 75 ALA A N 1
ATOM 642 C CA . ALA A 1 75 ? 7.367 -5.245 -30.052 1.00 92.62 75 ALA A CA 1
ATOM 643 C C . ALA A 1 75 ? 8.618 -4.376 -29.881 1.00 92.62 75 ALA A C 1
ATOM 645 O O . ALA A 1 75 ? 9.435 -4.259 -30.791 1.00 92.62 75 ALA A O 1
ATOM 646 N N . ASP A 1 76 ? 8.762 -3.770 -28.707 1.00 95.25 76 ASP A N 1
ATOM 647 C CA . ASP A 1 76 ? 9.974 -3.079 -28.274 1.00 95.25 76 ASP A CA 1
ATOM 648 C C . ASP A 1 76 ? 10.140 -3.356 -26.784 1.00 95.25 76 ASP A C 1
ATOM 650 O O . ASP A 1 76 ? 9.198 -3.246 -26.002 1.00 95.25 76 ASP A O 1
ATOM 654 N N . GLU A 1 77 ? 11.344 -3.732 -26.380 1.00 93.94 77 GLU A N 1
ATOM 655 C CA . GLU A 1 77 ? 11.650 -4.107 -25.004 1.00 93.94 77 GLU A CA 1
ATOM 656 C C . GLU A 1 77 ? 11.476 -2.951 -23.993 1.00 93.94 77 GLU A C 1
ATOM 658 O O . GLU A 1 77 ? 11.324 -3.188 -22.789 1.00 93.94 77 GLU A O 1
ATOM 663 N N . ASN A 1 78 ? 11.484 -1.711 -24.492 1.00 95.81 78 ASN A N 1
ATOM 664 C CA . ASN A 1 78 ? 11.332 -0.473 -23.737 1.00 95.81 78 ASN A CA 1
ATOM 665 C C . ASN A 1 78 ? 9.898 0.068 -23.776 1.00 95.81 78 ASN A C 1
ATOM 667 O O . ASN A 1 78 ? 9.622 1.089 -23.149 1.00 95.81 78 ASN A O 1
ATOM 671 N N . VAL A 1 79 ? 8.976 -0.578 -24.500 1.00 96.75 79 VAL A N 1
ATOM 672 C CA . VAL A 1 79 ? 7.575 -0.153 -24.596 1.00 96.75 79 VAL A CA 1
ATOM 673 C C . VAL A 1 79 ? 6.670 -1.276 -24.122 1.00 96.75 79 VAL A C 1
ATOM 675 O O . VAL A 1 79 ? 6.692 -2.384 -24.647 1.00 96.75 79 VAL A O 1
ATOM 678 N N . LYS A 1 80 ? 5.823 -0.981 -23.138 1.00 95.62 80 LYS A N 1
ATOM 679 C CA . LYS A 1 80 ? 4.818 -1.926 -22.642 1.00 95.62 80 LYS A CA 1
ATOM 680 C C . LYS A 1 80 ? 3.441 -1.288 -22.660 1.00 95.62 80 LYS A C 1
ATOM 682 O O . LYS A 1 80 ? 3.275 -0.147 -22.229 1.00 95.62 80 LYS A O 1
ATOM 687 N N . ILE A 1 81 ? 2.461 -2.034 -23.162 1.00 95.25 81 ILE A N 1
ATOM 688 C CA . ILE A 1 81 ? 1.053 -1.639 -23.177 1.00 95.25 81 ILE A CA 1
ATOM 689 C C . ILE A 1 81 ? 0.301 -2.511 -22.185 1.00 95.25 81 ILE A C 1
ATOM 691 O O . ILE A 1 81 ? 0.366 -3.734 -22.264 1.00 95.25 81 ILE A O 1
ATOM 695 N N . PHE A 1 82 ? -0.445 -1.865 -21.302 1.00 95.50 82 PHE A N 1
ATOM 696 C CA . PHE A 1 82 ? -1.274 -2.499 -20.287 1.00 95.50 82 PHE A CA 1
ATOM 697 C C . PHE A 1 82 ? -2.724 -2.061 -20.453 1.00 95.50 82 PHE A C 1
ATOM 699 O O . PHE A 1 82 ? -3.008 -0.994 -21.018 1.00 95.50 82 PHE A O 1
ATOM 706 N N . ARG A 1 83 ? -3.645 -2.867 -19.937 1.00 95.38 83 ARG A N 1
ATOM 707 C CA . ARG A 1 83 ? -5.007 -2.426 -19.641 1.00 95.38 83 ARG A CA 1
ATOM 708 C C . ARG A 1 83 ? -4.968 -1.553 -18.391 1.00 95.38 83 ARG A C 1
ATOM 710 O O . ARG A 1 83 ? -4.080 -1.670 -17.554 1.00 95.38 83 ARG A O 1
ATOM 717 N N . ARG A 1 84 ? -5.923 -0.640 -18.265 1.00 95.00 84 ARG A N 1
ATOM 718 C CA . ARG A 1 84 ? -6.042 0.224 -17.086 1.00 95.00 84 ARG A CA 1
ATOM 719 C C . ARG A 1 84 ? -6.264 -0.616 -15.826 1.00 95.00 84 ARG A C 1
ATOM 721 O O . ARG A 1 84 ? -5.724 -0.294 -14.776 1.00 95.00 84 ARG A O 1
ATOM 728 N N . GLU A 1 85 ? -7.038 -1.683 -15.959 1.00 95.62 85 GLU A N 1
ATOM 729 C CA . GLU A 1 85 ? -7.408 -2.602 -14.890 1.00 95.62 85 GLU A CA 1
ATOM 730 C C . GLU A 1 85 ? -6.212 -3.435 -14.390 1.00 95.62 85 GLU A C 1
ATOM 732 O O . GLU A 1 85 ? -6.227 -3.853 -13.241 1.00 95.62 85 GLU A O 1
ATOM 737 N N . ASP A 1 86 ? -5.133 -3.574 -15.176 1.00 95.75 86 ASP A N 1
ATOM 738 C CA . ASP A 1 86 ? -3.893 -4.252 -14.745 1.00 95.75 86 ASP A CA 1
ATOM 739 C C . ASP A 1 86 ? -3.176 -3.510 -13.597 1.00 95.75 86 ASP A C 1
ATOM 741 O O . ASP A 1 86 ? -2.274 -4.052 -12.958 1.00 95.75 86 ASP A O 1
ATOM 745 N N . PHE A 1 87 ? -3.548 -2.250 -13.359 1.00 96.75 87 PHE A N 1
ATOM 746 C CA . PHE A 1 87 ? -3.042 -1.417 -12.266 1.00 96.75 87 PHE A CA 1
ATOM 747 C C . PHE A 1 87 ? -4.042 -1.279 -11.122 1.00 96.75 87 PHE A C 1
ATOM 749 O O . PHE A 1 87 ? -3.734 -0.616 -10.132 1.00 96.75 87 PHE A O 1
ATOM 756 N N . ALA A 1 88 ? -5.252 -1.817 -11.285 1.00 97.25 88 ALA A N 1
ATOM 757 C CA . ALA A 1 88 ? -6.314 -1.675 -10.311 1.00 97.25 88 ALA A CA 1
ATOM 758 C C . ALA A 1 88 ? -6.139 -2.672 -9.161 1.00 97.25 88 ALA A C 1
ATOM 760 O O . ALA A 1 88 ? -5.728 -3.816 -9.367 1.00 97.25 88 ALA A O 1
ATOM 761 N N . TYR A 1 89 ? -6.514 -2.251 -7.959 1.00 97.69 89 TYR A N 1
ATOM 762 C CA . TYR A 1 89 ? -6.567 -3.106 -6.780 1.00 97.69 89 TYR A CA 1
ATOM 763 C C . TYR A 1 89 ? -7.748 -2.736 -5.878 1.00 97.69 89 TYR A C 1
ATOM 765 O O . TYR A 1 89 ? -8.204 -1.588 -5.842 1.00 97.69 89 TYR A O 1
ATOM 773 N N . HIS A 1 90 ? -8.216 -3.720 -5.122 1.00 98.00 90 HIS A N 1
ATOM 774 C CA . HIS A 1 90 ? -9.080 -3.546 -3.965 1.00 98.00 90 HIS A CA 1
ATOM 775 C C . HIS A 1 90 ? -8.227 -3.156 -2.765 1.00 98.00 90 HIS A C 1
ATOM 777 O O . HIS A 1 90 ? -7.199 -3.780 -2.495 1.00 98.00 90 HIS A O 1
ATOM 783 N N . LYS A 1 91 ? -8.637 -2.099 -2.063 1.00 97.69 91 LYS A N 1
ATOM 784 C CA . LYS A 1 91 ? -7.983 -1.672 -0.827 1.00 97.69 91 LYS A CA 1
ATOM 785 C C . LYS A 1 91 ? -8.795 -2.203 0.343 1.00 97.69 91 LYS A C 1
ATOM 787 O O . LYS A 1 91 ? -9.783 -1.582 0.732 1.00 97.69 91 LYS A O 1
ATOM 792 N N . VAL A 1 92 ? -8.370 -3.332 0.889 1.00 97.56 92 VAL A N 1
ATOM 793 C CA . VAL A 1 92 ? -9.107 -4.068 1.912 1.00 97.56 92 VAL A CA 1
ATOM 794 C C . VAL A 1 92 ? -8.526 -3.773 3.282 1.00 97.56 92 VAL A C 1
ATOM 796 O O . VAL A 1 92 ? -7.390 -4.122 3.575 1.00 97.56 92 VAL A O 1
ATOM 799 N N . LYS A 1 93 ? -9.316 -3.146 4.150 1.00 97.44 93 LYS A N 1
ATOM 800 C CA . LYS A 1 93 ? -8.922 -2.960 5.544 1.00 97.44 93 LYS A CA 1
ATOM 801 C C . LYS A 1 93 ? -9.122 -4.266 6.293 1.00 97.44 93 LYS A C 1
ATOM 803 O O . LYS A 1 93 ? -10.230 -4.793 6.301 1.00 97.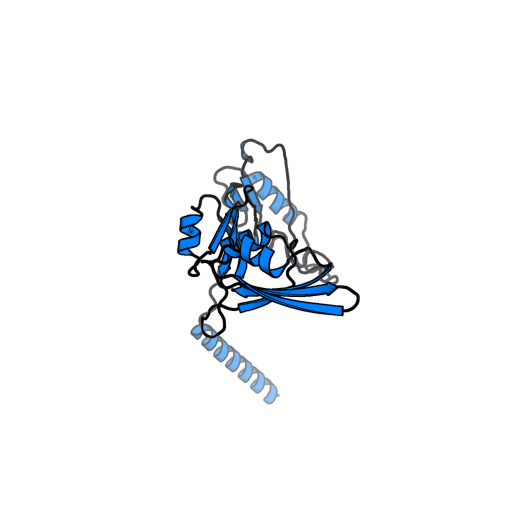44 93 LYS A O 1
ATOM 808 N N . VAL A 1 94 ? -8.093 -4.737 6.977 1.00 96.62 94 VAL A N 1
ATOM 809 C CA . VAL A 1 94 ? -8.105 -5.956 7.793 1.00 96.62 94 VAL A CA 1
ATOM 810 C C . VAL A 1 94 ? -7.835 -5.616 9.253 1.00 96.62 94 VAL A C 1
ATOM 812 O O . VAL A 1 94 ? -7.167 -4.630 9.569 1.00 96.62 94 VAL A O 1
ATOM 815 N N . VAL A 1 95 ? -8.409 -6.402 10.162 1.00 95.94 95 VAL A N 1
ATOM 816 C CA . VAL A 1 95 ? -8.283 -6.197 11.608 1.00 95.94 95 VAL A CA 1
ATOM 817 C C . VAL A 1 95 ? -7.876 -7.501 12.284 1.00 95.94 95 VAL A C 1
ATOM 819 O O . VAL A 1 95 ? -8.539 -8.523 12.095 1.00 95.94 95 VAL A O 1
ATOM 822 N N . PHE A 1 96 ? -6.812 -7.452 13.089 1.00 93.94 96 PHE A N 1
ATOM 823 C CA . PHE A 1 96 ? -6.197 -8.620 13.728 1.00 93.94 96 PHE A CA 1
ATOM 824 C C . PHE A 1 96 ? -6.055 -8.443 15.228 1.00 93.94 96 PHE A C 1
ATOM 826 O O . PHE A 1 96 ? -5.746 -7.348 15.692 1.00 93.94 96 PHE A O 1
ATOM 833 N N . TRP A 1 97 ? -6.159 -9.543 15.971 1.00 94.19 97 TRP A N 1
ATOM 834 C CA . TRP A 1 97 ? -5.698 -9.574 17.353 1.00 94.19 97 TRP A CA 1
ATOM 835 C C . TRP A 1 97 ? -4.175 -9.602 17.386 1.00 94.19 97 TRP A C 1
ATOM 837 O O . TRP A 1 97 ? -3.549 -10.370 16.652 1.00 94.19 97 TRP A O 1
ATOM 847 N N . GLN A 1 98 ? -3.584 -8.793 18.258 1.00 93.69 98 GLN A N 1
ATOM 848 C CA . GLN A 1 98 ? -2.154 -8.846 18.508 1.00 93.69 98 GLN A CA 1
ATOM 849 C C . GLN A 1 98 ? -1.851 -9.817 19.651 1.00 93.69 98 GLN A C 1
ATOM 851 O O . GLN A 1 98 ? -2.631 -9.963 20.598 1.00 93.69 98 GLN A O 1
ATOM 856 N N . THR A 1 99 ? -0.714 -10.494 19.538 1.00 91.81 99 THR A N 1
ATOM 857 C CA . THR A 1 99 ? -0.151 -11.340 20.584 1.00 91.81 99 THR A CA 1
ATOM 858 C C . THR A 1 99 ? 1.108 -10.710 21.164 1.00 91.81 99 THR A C 1
ATOM 860 O O . THR A 1 99 ? 1.733 -9.847 20.536 1.00 91.81 99 THR A O 1
ATOM 863 N N . ASP A 1 100 ? 1.444 -11.102 22.387 1.00 91.81 100 ASP A N 1
ATOM 864 C CA . ASP A 1 100 ? 2.719 -10.780 23.013 1.00 91.81 100 ASP A CA 1
ATOM 865 C C . ASP A 1 100 ? 3.838 -11.728 22.534 1.00 91.81 100 ASP A C 1
ATOM 867 O O . ASP A 1 100 ? 3.657 -12.550 21.634 1.00 91.81 100 ASP A O 1
ATOM 871 N N . GLN A 1 101 ? 5.021 -11.610 23.141 1.00 92.38 101 GLN A N 1
ATOM 872 C CA . GLN A 1 101 ? 6.196 -12.425 22.810 1.00 92.38 101 GLN A CA 1
ATOM 873 C C . GLN A 1 101 ? 6.054 -13.927 23.136 1.00 92.38 101 GLN A C 1
ATOM 875 O O . GLN A 1 101 ? 6.931 -14.703 22.764 1.00 92.38 101 GLN A O 1
ATOM 880 N N . HIS A 1 102 ? 4.994 -14.334 23.841 1.00 92.75 102 HIS A N 1
ATOM 881 C CA . HIS A 1 102 ? 4.696 -15.724 24.203 1.00 92.75 102 HIS A CA 1
ATOM 882 C C . HIS A 1 102 ? 3.423 -16.238 23.507 1.00 92.75 102 HIS A C 1
ATOM 884 O O . HIS A 1 102 ? 2.793 -17.188 23.984 1.00 92.75 102 HIS A O 1
ATOM 890 N N . ASP A 1 103 ? 3.017 -15.583 22.414 1.00 89.19 103 ASP A N 1
ATOM 891 C CA . ASP A 1 103 ? 1.806 -15.884 21.646 1.00 89.19 103 ASP A CA 1
ATOM 892 C C . ASP A 1 103 ? 0.497 -15.795 22.457 1.00 89.19 103 ASP A C 1
ATOM 894 O O . ASP A 1 103 ? -0.541 -16.323 22.047 1.00 89.19 103 ASP A O 1
ATOM 898 N N . GLN A 1 104 ? 0.505 -15.089 23.593 1.00 92.06 104 GLN A N 1
ATOM 899 C CA . GLN A 1 104 ? -0.704 -14.824 24.374 1.00 92.06 104 GLN A CA 1
ATOM 900 C C . GLN A 1 104 ? -1.403 -13.558 23.875 1.00 92.06 104 GLN A C 1
ATOM 902 O O . GLN A 1 104 ? -0.747 -12.680 23.312 1.00 92.06 104 GLN A O 1
ATOM 907 N N . PRO A 1 105 ? -2.732 -13.420 24.060 1.00 92.62 105 PRO A N 1
ATOM 908 C CA . PRO A 1 105 ? -3.438 -12.185 23.739 1.00 92.62 105 PRO A CA 1
ATOM 909 C C . PRO A 1 105 ? -2.756 -10.967 24.370 1.00 92.62 105 PRO A C 1
ATOM 911 O O . PRO A 1 105 ? -2.665 -10.869 25.591 1.00 92.62 105 PRO A O 1
ATOM 914 N N . ALA A 1 106 ? -2.305 -10.022 23.545 1.00 95.19 106 ALA A N 1
ATOM 915 C CA . ALA A 1 106 ? -1.777 -8.768 24.057 1.00 95.19 106 ALA A CA 1
ATOM 916 C C . ALA A 1 106 ? -2.927 -7.967 24.681 1.00 95.19 106 ALA A C 1
ATOM 918 O O . ALA A 1 106 ? -3.980 -7.812 24.059 1.00 95.19 106 ALA A O 1
ATOM 919 N N . ILE A 1 107 ? -2.726 -7.458 25.893 1.00 96.00 107 ILE A N 1
ATOM 920 C CA . ILE A 1 107 ? -3.683 -6.617 26.616 1.00 96.00 107 ILE A CA 1
ATOM 921 C C . ILE A 1 107 ? -3.057 -5.235 26.789 1.00 96.00 107 ILE A C 1
ATOM 923 O O . ILE A 1 107 ? -1.885 -5.126 27.152 1.00 96.00 107 ILE A O 1
ATOM 927 N N . VAL A 1 108 ? -3.824 -4.185 26.515 1.00 96.75 108 VAL A N 1
ATOM 928 C CA . VAL A 1 108 ? -3.374 -2.791 26.620 1.00 96.75 108 VAL A CA 1
ATOM 929 C C . VAL A 1 108 ? -4.329 -1.992 27.488 1.00 96.75 108 VAL A C 1
ATOM 931 O O . VAL A 1 108 ? -5.520 -2.297 27.528 1.00 96.75 108 VAL A O 1
ATOM 934 N N . THR A 1 109 ? -3.794 -0.973 28.160 1.00 97.69 109 THR A N 1
ATOM 935 C CA . THR A 1 109 ? -4.569 0.040 28.881 1.00 97.69 109 THR A CA 1
ATOM 936 C C . THR A 1 109 ? -4.298 1.398 28.258 1.00 97.69 109 THR A C 1
ATOM 938 O O . THR A 1 109 ? -3.144 1.820 28.193 1.00 97.69 109 THR A O 1
ATOM 941 N N . GLU A 1 110 ? -5.343 2.085 27.813 1.00 97.50 110 GLU A N 1
ATOM 942 C CA . GLU A 1 110 ? -5.221 3.365 27.109 1.00 97.50 110 GLU A CA 1
ATOM 943 C C . GLU A 1 110 ? -6.390 4.314 27.435 1.00 97.50 110 GLU A C 1
ATOM 945 O O . GLU A 1 110 ? -7.354 3.905 28.089 1.00 97.50 110 GLU A O 1
ATOM 950 N N . PRO A 1 111 ? -6.334 5.598 27.043 1.00 97.62 111 PRO A N 1
ATOM 951 C CA . PRO A 1 111 ? -7.471 6.501 27.187 1.00 97.62 111 PRO A CA 1
ATOM 952 C C . PRO A 1 111 ? -8.653 6.084 26.303 1.00 97.62 111 PRO A C 1
ATOM 954 O O . PRO A 1 111 ? -8.486 5.739 25.134 1.00 97.62 111 PRO A O 1
ATOM 957 N N . TYR A 1 112 ? -9.873 6.182 26.828 1.00 96.12 112 TYR A N 1
ATOM 958 C CA . TYR A 1 112 ? -11.080 5.947 26.035 1.00 96.12 112 TYR A CA 1
ATOM 959 C C . TYR A 1 112 ? -11.496 7.222 25.290 1.00 96.12 112 TYR A C 1
ATOM 961 O O . TYR A 1 112 ? -12.026 8.162 25.883 1.00 96.12 112 TYR A O 1
ATOM 969 N N . GLU A 1 113 ? -11.275 7.257 23.975 1.00 93.62 113 GLU A N 1
ATOM 970 C CA . GLU A 1 113 ? -11.465 8.475 23.167 1.00 93.62 113 GLU A CA 1
ATOM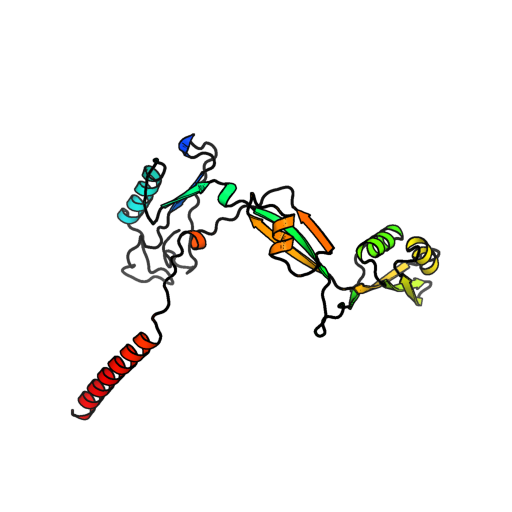 971 C C . GLU A 1 113 ? -12.909 8.709 22.692 1.00 93.62 113 GLU A C 1
ATOM 973 O O . GLU A 1 113 ? -13.292 9.825 22.333 1.00 93.62 113 GLU A O 1
ATOM 978 N N . LYS A 1 114 ? -13.736 7.659 22.646 1.00 93.75 114 LYS A N 1
ATOM 979 C CA . LYS A 1 114 ? -15.118 7.761 22.152 1.00 93.75 114 LYS A CA 1
ATOM 980 C C . LYS A 1 114 ? -16.015 8.399 23.211 1.00 93.75 114 LYS A C 1
ATOM 982 O O . LYS A 1 114 ? -15.753 8.335 24.407 1.00 93.75 114 LYS A O 1
ATOM 987 N N . THR A 1 115 ? -17.164 8.936 22.796 1.00 92.44 115 THR A N 1
ATOM 988 C CA . THR A 1 115 ? -18.180 9.392 23.756 1.00 92.44 115 THR A CA 1
ATOM 989 C C . THR A 1 115 ? -18.590 8.238 24.673 1.00 92.44 115 THR A C 1
ATOM 991 O O . THR A 1 115 ? -19.025 7.182 24.199 1.00 92.44 115 THR A O 1
ATOM 994 N N . PHE A 1 116 ? -18.465 8.426 25.984 1.00 93.25 116 PHE A N 1
ATOM 995 C CA . PHE A 1 116 ? -18.686 7.362 26.956 1.00 93.25 116 PHE A CA 1
ATOM 996 C C . PHE A 1 116 ? -20.173 7.191 27.269 1.00 93.25 116 PHE A C 1
ATOM 998 O O . PHE A 1 116 ? -20.748 7.875 28.113 1.00 93.25 116 PHE A O 1
ATOM 1005 N N . THR A 1 117 ? -20.821 6.302 26.520 1.00 93.31 117 THR A N 1
ATOM 1006 C CA . THR A 1 117 ? -22.257 6.017 26.614 1.00 93.31 117 THR A CA 1
ATOM 1007 C C . THR A 1 117 ? -22.497 4.515 26.688 1.00 93.31 117 THR A C 1
ATOM 1009 O O . THR A 1 117 ? -21.721 3.740 26.129 1.00 93.31 117 THR A O 1
ATOM 1012 N N . ALA A 1 118 ? -23.624 4.104 27.279 1.00 93.81 118 ALA A N 1
ATOM 1013 C CA . ALA A 1 118 ? -24.036 2.698 27.330 1.00 93.81 118 ALA A CA 1
ATOM 1014 C C . ALA A 1 118 ? -24.071 2.039 25.937 1.00 93.81 118 ALA A C 1
ATOM 1016 O O . ALA A 1 118 ? -23.699 0.880 25.783 1.00 93.81 118 ALA A O 1
ATOM 1017 N N . GLN A 1 119 ? -24.480 2.785 24.903 1.00 95.00 119 GLN A N 1
ATOM 1018 C CA . GLN A 1 119 ? -24.513 2.281 23.530 1.00 95.00 119 GLN A CA 1
ATOM 1019 C C . GLN A 1 119 ? -23.108 2.012 22.982 1.00 95.00 119 GLN A C 1
ATOM 1021 O O . GLN A 1 119 ? -22.898 0.983 22.344 1.00 95.00 119 GLN A O 1
ATOM 1026 N N . ASN A 1 120 ? -22.156 2.921 23.207 1.00 95.50 120 ASN A N 1
ATOM 1027 C CA . ASN A 1 120 ? -20.789 2.731 22.727 1.00 95.50 120 ASN A CA 1
ATOM 1028 C C . ASN A 1 120 ? -20.090 1.610 23.497 1.00 95.50 120 ASN A C 1
ATOM 1030 O O . ASN A 1 120 ? -19.522 0.738 22.859 1.00 95.50 120 ASN A O 1
ATOM 1034 N N . VAL A 1 121 ? -20.243 1.547 24.822 1.00 95.25 121 VAL A N 1
ATOM 1035 C CA . VAL A 1 121 ? -19.696 0.448 25.638 1.00 95.25 121 VAL A CA 1
ATOM 1036 C C . VAL A 1 121 ? -20.266 -0.909 25.210 1.00 95.25 121 VAL A C 1
ATOM 1038 O O . VAL A 1 121 ? -19.518 -1.871 25.064 1.00 95.25 121 VAL A O 1
ATOM 1041 N N . ARG A 1 122 ? -21.566 -0.984 24.894 1.00 96.00 122 ARG A N 1
ATOM 1042 C CA . ARG A 1 122 ? -22.166 -2.190 24.302 1.00 96.00 122 ARG A CA 1
ATOM 1043 C C . ARG A 1 122 ? -21.539 -2.554 22.951 1.00 96.00 122 ARG A C 1
ATOM 1045 O O . ARG A 1 122 ? -21.296 -3.730 22.707 1.00 96.00 122 ARG A O 1
ATOM 1052 N N . LYS A 1 123 ? -21.290 -1.574 22.074 1.00 96.00 123 LYS A N 1
ATOM 1053 C CA . LYS A 1 123 ? -20.636 -1.806 20.772 1.00 96.00 123 LYS A CA 1
ATOM 1054 C C . LYS A 1 123 ? -19.187 -2.257 20.927 1.00 96.00 123 LYS A C 1
ATOM 1056 O O . LYS A 1 123 ? -18.766 -3.124 20.169 1.00 96.00 123 LYS A O 1
ATOM 1061 N N . GLU A 1 124 ? -18.447 -1.697 21.885 1.00 96.00 124 GLU A N 1
ATOM 1062 C CA . GLU A 1 124 ? -17.112 -2.198 22.211 1.00 96.00 124 GLU A CA 1
ATOM 1063 C C . GLU A 1 124 ? -17.210 -3.657 22.633 1.00 96.00 124 GLU A C 1
ATOM 1065 O O . GLU A 1 124 ? -16.529 -4.496 22.054 1.00 96.00 124 GLU A O 1
ATOM 1070 N N . GLN A 1 125 ? -18.121 -3.990 23.550 1.00 96.12 125 GLN A N 1
ATOM 1071 C CA . GLN A 1 125 ? -18.189 -5.359 24.036 1.00 96.12 125 GLN A CA 1
ATOM 1072 C C . GLN A 1 125 ? -18.577 -6.376 22.958 1.00 96.12 125 GLN A C 1
ATOM 1074 O O . GLN A 1 125 ? -18.037 -7.477 22.911 1.00 96.12 125 GLN A O 1
ATOM 1079 N N . GLN A 1 126 ? -19.458 -5.984 22.038 1.00 94.50 126 GLN A N 1
ATOM 1080 C CA . GLN A 1 126 ? -19.794 -6.789 20.861 1.00 94.50 126 GLN A CA 1
ATOM 1081 C C . GLN A 1 126 ? -18.619 -6.973 19.891 1.00 94.50 126 GLN A C 1
ATOM 1083 O O . GLN A 1 126 ? -18.588 -7.963 19.171 1.00 94.50 126 GLN A O 1
ATOM 1088 N N . PHE A 1 127 ? -17.691 -6.017 19.822 1.00 94.50 127 PHE A N 1
ATOM 1089 C CA . PHE A 1 127 ? -16.521 -6.104 18.949 1.00 94.50 127 PHE A CA 1
ATOM 1090 C C . PHE A 1 127 ? -15.387 -6.918 19.580 1.00 94.50 127 PHE A C 1
ATOM 1092 O O . PHE A 1 127 ? -14.772 -7.728 18.891 1.00 94.50 127 PHE A O 1
ATOM 1099 N N . TYR A 1 128 ? -15.091 -6.679 20.861 1.00 94.56 128 TYR A N 1
ATOM 1100 C CA . TYR A 1 128 ? -13.982 -7.342 21.543 1.00 94.56 128 TYR A CA 1
ATOM 1101 C C . TYR A 1 128 ? -14.308 -8.766 21.965 1.00 94.56 128 TYR A C 1
ATOM 1103 O O . TYR A 1 128 ? -13.408 -9.604 21.949 1.00 94.56 128 TYR A O 1
ATOM 1111 N N . GLU A 1 129 ? -15.567 -9.025 22.339 1.00 93.25 129 GLU A N 1
ATOM 1112 C CA . GLU A 1 129 ? -16.028 -10.331 22.819 1.00 93.25 129 GLU A CA 1
ATOM 1113 C C . GLU A 1 129 ? -15.077 -10.918 23.884 1.00 93.25 129 GLU A C 1
ATOM 1115 O O . GLU A 1 129 ? -14.792 -12.113 23.934 1.00 93.25 129 GLU A O 1
ATOM 1120 N N . SER A 1 130 ? -14.548 -10.044 24.745 1.00 94.12 130 SER A N 1
ATOM 1121 C CA . SER A 1 130 ? -13.577 -10.376 25.784 1.00 94.12 130 SER A CA 1
ATOM 1122 C C . SER A 1 130 ? -13.909 -9.655 27.085 1.00 94.12 130 SER A C 1
ATOM 1124 O O . SER A 1 130 ? -14.907 -8.947 27.193 1.00 94.12 130 SER A O 1
ATOM 1126 N N . GLU A 1 131 ? -13.075 -9.833 28.101 1.00 96.94 131 GLU A N 1
ATOM 1127 C CA . GLU A 1 131 ? -13.117 -8.953 29.262 1.00 96.94 131 GLU A CA 1
ATOM 1128 C C . GLU A 1 131 ? -12.712 -7.528 28.852 1.00 96.94 131 GLU A C 1
ATOM 1130 O O . GLU A 1 131 ? -11.735 -7.344 28.118 1.00 96.94 131 GLU A O 1
ATOM 1135 N N . LEU A 1 132 ? -13.489 -6.544 29.305 1.00 97.75 132 LEU A N 1
ATOM 1136 C CA . LEU A 1 132 ? -13.205 -5.118 29.194 1.00 97.75 132 LEU A CA 1
ATOM 1137 C C . LEU A 1 132 ? -13.265 -4.495 30.586 1.00 97.75 132 LEU A C 1
ATOM 1139 O O . LEU A 1 132 ? -14.297 -4.574 31.257 1.00 97.75 132 LEU A O 1
ATOM 1143 N N . THR A 1 133 ? -12.196 -3.818 30.985 1.00 98.12 133 THR A N 1
ATOM 1144 C CA . THR A 1 133 ? -12.133 -3.112 32.270 1.00 98.12 133 THR A CA 1
ATOM 1145 C C . THR A 1 133 ? -12.119 -1.620 32.015 1.00 98.12 133 THR A C 1
ATOM 1147 O O . THR A 1 133 ? -11.308 -1.140 31.234 1.00 98.12 133 THR A O 1
ATOM 1150 N N . PHE A 1 134 ? -13.004 -0.873 32.666 1.00 97.38 134 PHE A N 1
ATOM 1151 C CA . PHE A 1 134 ? -13.062 0.583 32.564 1.00 97.38 134 PHE A CA 1
ATOM 1152 C C . PHE A 1 134 ? -12.723 1.205 33.908 1.00 97.38 134 PHE A C 1
ATOM 1154 O O . PHE A 1 134 ? -13.341 0.877 34.920 1.00 97.38 134 PHE A O 1
ATOM 1161 N N . ARG A 1 135 ? -11.793 2.158 33.897 1.00 96.38 135 ARG A N 1
ATOM 1162 C CA . ARG A 1 135 ? -11.417 2.984 35.041 1.00 96.38 135 ARG A CA 1
ATOM 1163 C C . ARG A 1 135 ? -11.784 4.432 34.749 1.00 96.38 135 ARG A C 1
ATOM 1165 O O . ARG A 1 135 ? -11.180 5.101 33.914 1.00 96.38 135 ARG A O 1
ATOM 1172 N N . VAL A 1 136 ? -12.792 4.929 35.452 1.00 94.31 136 VAL A N 1
ATOM 1173 C CA . VAL A 1 136 ? -13.392 6.241 35.210 1.00 94.31 136 VAL A CA 1
ATOM 1174 C C . VAL A 1 136 ? -13.065 7.172 36.367 1.00 94.31 136 VAL A C 1
ATOM 1176 O O . VAL A 1 136 ? -13.417 6.895 37.514 1.00 94.31 136 VAL A O 1
ATOM 1179 N N . ARG A 1 137 ? -12.425 8.303 36.070 1.00 91.50 137 ARG A N 1
ATOM 1180 C CA . ARG A 1 137 ? -12.239 9.404 37.020 1.00 91.50 137 ARG A CA 1
ATOM 1181 C C . ARG A 1 137 ? -13.428 10.348 36.942 1.00 91.50 137 ARG A C 1
ATOM 1183 O O . ARG A 1 137 ? -13.724 10.911 35.888 1.00 91.50 137 ARG A O 1
ATOM 1190 N N . LEU A 1 138 ? -14.090 10.522 38.072 1.00 88.38 138 LEU A N 1
ATOM 1191 C CA . LEU A 1 138 ? -15.271 11.349 38.258 1.00 88.38 138 LEU A CA 1
ATOM 1192 C C . LEU A 1 138 ? -14.924 12.540 39.145 1.00 88.38 138 LEU A C 1
ATOM 1194 O O . LEU A 1 138 ? -14.213 12.384 40.139 1.00 88.38 138 LEU A O 1
ATOM 1198 N N . LYS A 1 139 ? -15.462 13.707 38.807 1.00 83.19 139 LYS A N 1
ATOM 1199 C CA . LYS A 1 139 ? -15.412 14.916 39.625 1.00 83.19 139 LYS A CA 1
ATOM 1200 C C . LYS A 1 139 ? -16.787 15.142 40.242 1.00 83.19 139 LYS A C 1
ATOM 1202 O O . LYS A 1 139 ? -17.788 15.236 39.532 1.00 83.19 139 LYS A O 1
ATOM 1207 N N . ALA A 1 140 ? -16.828 15.199 41.567 1.00 73.12 140 ALA A N 1
ATOM 1208 C CA . ALA A 1 140 ? -18.018 15.559 42.327 1.00 73.12 140 ALA A CA 1
ATOM 1209 C C . ALA A 1 140 ? -17.592 16.416 43.524 1.00 73.12 140 ALA A C 1
ATOM 1211 O O . ALA A 1 140 ? -16.684 16.033 44.259 1.00 73.12 140 ALA A O 1
ATOM 1212 N N . ASP A 1 141 ? -18.214 17.584 43.690 1.00 68.88 141 ASP A N 1
ATOM 1213 C CA . ASP A 1 141 ? -18.043 18.476 44.849 1.00 68.88 141 ASP A CA 1
ATOM 1214 C C . ASP A 1 141 ? -16.578 18.800 45.216 1.00 68.88 141 ASP A C 1
ATOM 1216 O O . ASP A 1 141 ? -16.208 18.883 46.384 1.00 68.88 141 ASP A O 1
ATOM 1220 N N . GLY A 1 142 ? -15.715 18.971 44.206 1.00 70.06 142 GLY A N 1
ATOM 1221 C CA . GLY A 1 142 ? -14.291 19.285 44.395 1.00 70.06 142 GLY A CA 1
ATOM 1222 C C . GLY A 1 142 ? -13.403 18.092 44.776 1.00 70.06 142 GLY A C 1
ATOM 1223 O O . GLY A 1 142 ? -12.196 18.269 44.933 1.00 70.06 142 GLY A O 1
ATOM 1224 N N . ALA A 1 143 ? -13.966 16.884 44.875 1.00 76.19 143 ALA A N 1
ATOM 1225 C CA . ALA A 1 143 ? -13.236 15.638 45.086 1.00 76.19 143 ALA A CA 1
ATOM 1226 C C . ALA A 1 143 ? -13.188 14.793 43.799 1.00 76.19 143 ALA A C 1
ATOM 1228 O O . ALA A 1 143 ? -14.170 14.685 43.058 1.00 76.19 143 ALA A O 1
ATOM 1229 N N . GLU A 1 144 ? -12.040 14.161 43.541 1.00 82.44 144 GLU A N 1
ATOM 1230 C CA . GLU A 1 144 ? -11.911 13.149 42.489 1.00 82.44 144 GLU A CA 1
ATOM 1231 C C . GLU A 1 144 ? -12.186 11.757 43.065 1.00 82.44 144 GLU A C 1
ATOM 1233 O O . GLU A 1 144 ? -11.544 11.322 44.023 1.00 82.44 144 GLU A O 1
ATOM 1238 N N . LYS A 1 145 ? -13.125 11.032 42.454 1.00 87.88 145 LYS A N 1
ATOM 1239 C CA . LYS A 1 145 ? -13.401 9.624 42.759 1.00 87.88 145 LYS A CA 1
ATOM 1240 C C . LYS A 1 145 ? -13.125 8.777 41.527 1.00 87.88 145 LYS A C 1
ATOM 1242 O O . LYS A 1 145 ? -13.519 9.132 40.422 1.00 87.88 145 LYS A O 1
ATOM 1247 N N . THR A 1 146 ? -12.482 7.630 41.716 1.00 90.75 146 THR A N 1
ATOM 1248 C CA . THR A 1 146 ? -12.328 6.630 40.653 1.00 90.75 146 THR A CA 1
ATOM 1249 C C . THR A 1 146 ? -13.381 5.541 40.816 1.00 90.75 146 THR A C 1
ATOM 1251 O O . THR A 1 146 ? -13.568 5.025 41.918 1.00 90.75 146 THR A O 1
ATOM 1254 N N . VAL A 1 147 ? -14.058 5.194 39.725 1.00 92.31 147 VAL A N 1
ATOM 1255 C CA . VAL A 1 147 ? -14.942 4.030 39.628 1.00 92.31 147 VAL A CA 1
ATOM 1256 C C . VAL A 1 147 ? -14.335 3.068 38.622 1.00 92.31 147 VAL A C 1
ATOM 1258 O O . VAL A 1 147 ? -14.029 3.459 37.499 1.00 92.31 147 VAL A O 1
ATOM 1261 N N . GLU A 1 148 ? -14.158 1.820 39.035 1.00 95.56 148 GLU A N 1
ATOM 1262 C CA . GLU A 1 148 ? -13.696 0.741 38.173 1.00 95.56 148 GLU A CA 1
ATOM 1263 C C . GLU A 1 148 ? -14.810 -0.289 38.019 1.00 95.56 148 GLU A C 1
ATOM 1265 O O . GLU A 1 148 ? -15.474 -0.643 38.998 1.00 95.56 148 GLU A O 1
ATOM 1270 N N . PHE A 1 149 ? -15.043 -0.745 36.793 1.00 95.50 149 PHE A N 1
ATOM 1271 C CA . PHE A 1 149 ? -15.984 -1.823 36.524 1.00 95.50 149 PHE A CA 1
ATOM 1272 C C . PHE A 1 149 ? -15.521 -2.677 35.348 1.00 95.50 149 PHE A C 1
ATOM 1274 O O . PHE A 1 149 ? -14.894 -2.191 34.406 1.00 95.50 149 PHE A O 1
ATOM 1281 N N . VAL A 1 150 ? -15.872 -3.959 35.416 1.00 97.38 150 VAL A N 1
ATOM 1282 C CA . VAL A 1 150 ? -15.529 -4.977 34.423 1.00 97.38 150 VAL A CA 1
ATOM 1283 C C . VAL A 1 150 ? -16.797 -5.431 33.708 1.00 97.38 150 VAL A C 1
ATOM 1285 O O . VAL A 1 150 ? -17.849 -5.601 34.337 1.00 97.38 150 VAL A O 1
ATOM 1288 N N . ILE A 1 151 ? -16.687 -5.622 32.396 1.00 96.75 151 ILE A N 1
ATOM 1289 C CA . ILE A 1 151 ? -17.723 -6.191 31.537 1.00 96.75 151 ILE A CA 1
ATOM 1290 C C . ILE A 1 151 ? -17.142 -7.432 30.861 1.00 96.75 151 ILE A C 1
ATOM 1292 O O . ILE A 1 151 ? -16.136 -7.347 30.158 1.00 96.75 151 ILE A O 1
ATOM 1296 N N . ILE A 1 152 ? -17.801 -8.574 31.048 1.00 96.50 152 ILE A N 1
ATOM 1297 C CA . ILE A 1 152 ? -17.487 -9.829 30.343 1.00 96.50 152 ILE A CA 1
ATOM 1298 C C . ILE A 1 152 ? -18.552 -10.131 29.276 1.00 96.50 152 ILE A C 1
ATOM 1300 O O . ILE A 1 152 ? -19.617 -9.511 29.296 1.00 96.50 152 ILE A O 1
ATOM 1304 N N . PRO A 1 153 ? -18.311 -11.020 28.291 1.00 95.31 153 PRO A N 1
ATOM 1305 C CA . PRO A 1 153 ? -19.239 -11.199 27.162 1.00 95.31 153 PRO A CA 1
ATOM 1306 C C . PRO A 1 153 ? -20.652 -11.645 27.560 1.00 95.31 153 PRO A C 1
ATOM 1308 O O . PRO A 1 153 ? -21.610 -11.373 26.844 1.00 95.31 153 PRO A O 1
ATOM 1311 N N . ALA A 1 154 ? -20.788 -12.300 28.716 1.00 95.12 154 ALA A N 1
ATOM 1312 C CA . ALA A 1 154 ? -22.068 -12.739 29.266 1.00 95.12 154 ALA A CA 1
ATOM 1313 C C . ALA A 1 154 ? -22.877 -11.621 29.956 1.00 95.12 154 ALA A C 1
ATOM 1315 O O . ALA A 1 154 ? -24.051 -11.827 30.264 1.00 95.12 154 ALA A O 1
ATOM 1316 N N . ASP A 1 155 ? -22.272 -10.461 30.229 1.00 94.81 155 ASP A N 1
ATOM 1317 C CA . ASP A 1 155 ? -22.939 -9.352 30.911 1.00 94.81 155 ASP A CA 1
ATOM 1318 C C . ASP A 1 155 ? -23.842 -8.544 29.962 1.00 94.81 155 ASP A C 1
ATOM 1320 O O . ASP A 1 155 ? -23.523 -8.323 28.791 1.00 94.81 155 ASP A O 1
ATOM 1324 N N . ASP A 1 156 ? -24.914 -7.956 30.505 1.00 95.12 156 ASP A N 1
ATOM 1325 C CA . ASP A 1 156 ? -25.546 -6.802 29.861 1.00 95.12 156 ASP A CA 1
ATOM 1326 C C . ASP A 1 156 ? -24.672 -5.559 30.089 1.00 95.12 156 ASP A C 1
ATOM 1328 O O . ASP A 1 156 ? -24.711 -4.901 31.135 1.00 95.12 156 ASP A O 1
ATOM 1332 N N . ALA A 1 157 ? -23.863 -5.240 29.079 1.00 93.69 157 ALA A N 1
ATOM 1333 C CA . ALA A 1 157 ? -22.950 -4.103 29.096 1.00 93.69 157 ALA A CA 1
ATOM 1334 C C . ALA A 1 157 ? -23.651 -2.762 29.388 1.00 93.69 157 ALA A C 1
ATOM 1336 O O . ALA A 1 157 ? -23.057 -1.882 30.015 1.00 93.69 157 ALA A O 1
ATOM 1337 N N . ALA A 1 158 ? -24.905 -2.584 28.952 1.00 92.38 158 ALA A N 1
ATOM 1338 C CA . ALA A 1 158 ? -25.635 -1.339 29.170 1.00 92.38 158 ALA A CA 1
ATOM 1339 C C . ALA A 1 158 ? -26.101 -1.210 30.626 1.00 92.38 158 ALA A C 1
ATOM 1341 O O . ALA A 1 158 ? -26.007 -0.120 31.193 1.00 92.38 158 ALA A O 1
ATOM 1342 N N . GLU A 1 159 ? -26.560 -2.300 31.240 1.00 93.56 159 GLU A N 1
ATOM 1343 C CA . GLU A 1 159 ? -26.939 -2.312 32.658 1.00 93.56 159 GLU A CA 1
ATOM 1344 C C . GLU A 1 159 ? -25.720 -2.165 33.576 1.00 93.56 159 GLU A C 1
ATOM 1346 O O . GLU A 1 159 ? -25.740 -1.322 34.475 1.00 93.56 159 GLU A O 1
ATOM 1351 N N . LYS A 1 160 ? -24.612 -2.870 33.296 1.00 93.88 160 LYS A N 1
ATOM 1352 C CA . LYS A 1 160 ? -23.333 -2.685 34.014 1.00 93.88 160 LYS A CA 1
ATOM 1353 C C . LYS A 1 160 ? -22.849 -1.240 33.947 1.00 93.88 160 LYS A C 1
ATOM 1355 O O . LYS A 1 160 ? -22.481 -0.663 34.969 1.00 93.88 160 LYS A O 1
ATOM 1360 N N . PHE A 1 161 ? -22.909 -0.636 32.759 1.00 93.19 161 PHE A N 1
ATOM 1361 C CA . PHE A 1 161 ? -22.555 0.767 32.569 1.00 93.19 161 PHE A CA 1
ATOM 1362 C C . PHE A 1 161 ? -23.438 1.699 33.407 1.00 93.19 161 PHE A C 1
ATOM 1364 O O . PHE A 1 161 ? -22.924 2.574 34.100 1.00 93.19 161 PHE A O 1
ATOM 1371 N N . LYS A 1 162 ? -24.766 1.525 33.371 1.00 91.44 162 LYS A N 1
ATOM 1372 C CA . LYS A 1 162 ? -25.693 2.359 34.156 1.00 91.44 162 LYS A CA 1
ATOM 1373 C C . LYS A 1 162 ? -25.448 2.211 35.657 1.00 91.44 162 LYS A C 1
ATOM 1375 O O . LYS A 1 162 ? -25.429 3.218 36.359 1.00 91.44 162 LYS A O 1
ATOM 1380 N N . ALA A 1 163 ? -25.230 0.983 36.127 1.00 91.38 163 ALA A N 1
ATOM 1381 C CA . ALA A 1 163 ? -24.942 0.698 37.528 1.00 91.38 163 ALA A CA 1
ATOM 1382 C C . ALA A 1 163 ? -23.639 1.368 37.995 1.00 91.38 163 ALA A C 1
ATOM 1384 O O . ALA A 1 163 ? -23.602 1.928 39.088 1.00 91.38 163 ALA A O 1
ATOM 1385 N N . ALA A 1 164 ? -22.597 1.366 37.157 1.00 89.31 164 ALA A N 1
ATOM 1386 C CA . ALA A 1 164 ? -21.320 2.002 37.475 1.00 89.31 164 ALA A CA 1
ATOM 1387 C C . ALA A 1 164 ? -21.376 3.539 37.413 1.00 89.31 164 ALA A C 1
ATOM 1389 O O . ALA A 1 164 ? -20.762 4.215 38.237 1.00 89.31 164 ALA A O 1
ATOM 1390 N N . MET A 1 165 ? -22.113 4.101 36.449 1.00 87.56 165 MET A N 1
ATOM 1391 C CA . MET A 1 165 ? -22.129 5.547 36.197 1.00 87.56 165 MET A CA 1
ATOM 1392 C C . MET A 1 165 ? -23.169 6.322 37.015 1.00 87.56 165 MET A C 1
ATOM 1394 O O . MET A 1 165 ? -22.996 7.527 37.209 1.00 87.56 165 MET A O 1
ATOM 1398 N N . GLY A 1 166 ? -24.238 5.675 37.496 1.00 78.94 166 GLY A N 1
ATOM 1399 C CA . GLY A 1 166 ? -25.287 6.319 38.295 1.00 78.94 166 GLY A CA 1
ATOM 1400 C C . GLY A 1 166 ? -25.877 7.583 37.640 1.00 78.94 166 GLY A C 1
ATOM 1401 O O . GLY A 1 166 ? -26.021 7.669 36.417 1.00 78.94 166 GLY A O 1
ATOM 1402 N N . ASN A 1 167 ? -26.202 8.600 38.449 1.00 69.62 167 ASN A N 1
ATOM 1403 C CA . ASN A 1 167 ? -26.695 9.902 37.975 1.00 69.62 167 ASN A CA 1
ATOM 1404 C C . ASN A 1 167 ? -25.538 10.832 37.552 1.00 69.62 167 ASN A C 1
ATOM 1406 O O . ASN A 1 167 ? -25.189 11.764 38.267 1.00 69.62 167 ASN A O 1
ATOM 1410 N N . ARG A 1 168 ? -24.954 10.548 36.378 1.00 65.06 168 ARG A N 1
ATOM 1411 C CA . ARG A 1 168 ? -24.059 11.402 35.555 1.00 65.06 168 ARG A CA 1
ATOM 1412 C C . ARG A 1 168 ? -23.177 12.427 36.305 1.00 65.06 168 ARG A C 1
ATOM 1414 O O . ARG A 1 168 ? -23.430 13.629 36.217 1.00 65.06 168 ARG A O 1
ATOM 1421 N N . PRO A 1 169 ? -22.101 11.970 36.958 1.00 67.62 169 PRO A N 1
ATOM 1422 C CA . PRO A 1 169 ? -21.034 12.846 37.431 1.00 67.62 169 PRO A CA 1
ATOM 1423 C C . PRO A 1 169 ? -20.237 13.467 36.270 1.00 67.62 169 PRO A C 1
ATOM 1425 O O . PRO A 1 169 ? -20.203 12.925 35.162 1.00 67.62 169 PRO A O 1
ATOM 1428 N N . GLU A 1 170 ? -19.572 14.595 36.526 1.00 82.75 170 GLU A N 1
ATOM 1429 C CA . GLU A 1 170 ? -18.611 15.183 35.588 1.00 82.75 170 GLU A CA 1
ATOM 1430 C C . GLU A 1 170 ? -17.432 14.212 35.402 1.00 82.75 170 GLU A C 1
ATOM 1432 O O . GLU A 1 170 ? -16.832 13.751 36.374 1.00 82.75 170 GLU A O 1
ATOM 1437 N N . ILE A 1 171 ? -17.109 13.853 34.157 1.00 87.38 171 ILE A N 1
ATOM 1438 C CA . ILE A 1 171 ? -16.048 12.885 33.852 1.00 87.38 171 ILE A CA 1
ATOM 1439 C C . ILE A 1 171 ? -14.729 13.636 33.661 1.00 87.38 171 ILE A C 1
ATOM 1441 O O . ILE A 1 171 ? -14.587 14.425 32.730 1.00 87.38 171 ILE A O 1
ATOM 1445 N N . GLY A 1 172 ? -13.751 13.362 34.526 1.00 85.75 172 GLY A N 1
ATOM 1446 C CA . GLY A 1 172 ? -12.396 13.914 34.436 1.00 85.75 172 GLY A CA 1
ATOM 1447 C C . GLY A 1 172 ? -11.475 13.141 33.485 1.00 85.75 172 GLY A C 1
ATOM 1448 O O . GLY A 1 172 ? -10.511 13.708 32.977 1.00 85.75 172 GLY A O 1
ATOM 1449 N N . GLY A 1 173 ? -11.759 11.860 33.236 1.00 92.00 173 GLY A N 1
ATOM 1450 C CA . GLY A 1 173 ? -11.031 11.024 32.280 1.00 92.00 173 GLY A CA 1
ATOM 1451 C C . GLY A 1 173 ? -11.422 9.554 32.391 1.00 92.00 173 GLY A C 1
ATOM 1452 O O . GLY A 1 173 ? -11.919 9.120 33.429 1.00 92.00 173 GLY A O 1
ATOM 1453 N N . ILE A 1 174 ? -11.212 8.791 31.323 1.00 95.50 174 ILE A N 1
ATOM 1454 C CA . ILE A 1 174 ? -11.528 7.362 31.273 1.00 95.50 174 ILE A CA 1
ATOM 1455 C C . ILE A 1 174 ? -10.330 6.634 30.686 1.00 95.50 174 ILE A C 1
ATOM 1457 O O . ILE A 1 174 ? -9.840 7.006 29.621 1.00 95.50 174 ILE A O 1
ATOM 1461 N N . GLU A 1 175 ? -9.907 5.586 31.372 1.00 97.50 175 GLU A N 1
ATOM 1462 C CA . GLU A 1 175 ? -8.986 4.586 30.856 1.00 97.50 175 GLU A CA 1
ATOM 1463 C C . GLU A 1 175 ? -9.734 3.266 30.732 1.00 97.50 175 GLU A C 1
ATOM 1465 O O . GLU A 1 175 ? -10.682 2.992 31.475 1.00 97.50 175 GLU A O 1
ATOM 1470 N N . TRP A 1 176 ? -9.319 2.445 29.783 1.00 98.12 176 TRP A N 1
ATOM 1471 C CA . TRP A 1 176 ? -9.863 1.108 29.619 1.00 98.12 176 TRP A CA 1
ATOM 1472 C C . TRP A 1 176 ? -8.764 0.114 29.297 1.00 98.12 176 TRP A C 1
ATOM 1474 O O . TRP A 1 176 ? -7.779 0.464 28.651 1.00 98.12 176 TRP A O 1
ATOM 1484 N N . THR A 1 177 ? -8.952 -1.114 29.758 1.00 98.19 177 THR A N 1
ATOM 1485 C CA . THR A 1 177 ? -8.077 -2.249 29.506 1.00 98.19 177 THR A CA 1
ATOM 1486 C C . THR A 1 177 ? -8.817 -3.252 28.640 1.00 98.19 177 THR A C 1
ATOM 1488 O O . THR A 1 177 ? -9.927 -3.671 28.979 1.00 98.19 177 THR A O 1
ATOM 1491 N N . HIS A 1 178 ? -8.215 -3.624 27.514 1.00 97.00 178 HIS A N 1
ATOM 1492 C CA . HIS A 1 178 ? -8.824 -4.521 26.537 1.00 97.00 178 HIS A CA 1
ATOM 1493 C C . HIS A 1 178 ? -7.768 -5.287 25.740 1.00 97.00 178 HIS A C 1
ATOM 1495 O O . HIS A 1 178 ? -6.574 -4.971 25.757 1.00 97.00 178 HIS A O 1
ATOM 1501 N N . ARG A 1 179 ? -8.219 -6.296 24.992 1.00 95.44 179 ARG A N 1
ATOM 1502 C CA . ARG A 1 179 ? -7.360 -7.011 24.049 1.00 95.44 179 ARG A CA 1
ATOM 1503 C C . ARG A 1 179 ? -6.887 -6.074 22.940 1.00 95.44 179 ARG A C 1
ATOM 1505 O O . ARG A 1 179 ? -7.684 -5.368 22.331 1.00 95.44 179 ARG A O 1
ATOM 1512 N N . HIS A 1 180 ? -5.597 -6.073 22.654 1.00 95.25 180 HIS A N 1
ATOM 1513 C CA . HIS A 1 180 ? -5.008 -5.216 21.640 1.00 95.25 180 HIS A CA 1
ATOM 1514 C C . HIS A 1 180 ? -5.269 -5.771 20.240 1.00 95.25 180 HIS A C 1
ATOM 1516 O O . HIS A 1 180 ? -5.082 -6.963 19.974 1.00 95.25 180 HIS A O 1
ATOM 1522 N N . TYR A 1 181 ? -5.681 -4.892 19.331 1.00 94.69 181 TYR A N 1
ATOM 1523 C CA . TYR A 1 181 ? -5.873 -5.217 17.929 1.00 94.69 181 TYR A CA 1
ATOM 1524 C C . TYR A 1 181 ? -5.156 -4.200 17.041 1.00 94.69 181 TYR A C 1
ATOM 1526 O O . TYR A 1 181 ? -5.040 -3.027 17.388 1.00 94.69 181 TYR A O 1
ATOM 1534 N N . VAL A 1 182 ? -4.742 -4.644 15.859 1.00 93.75 182 VAL A N 1
ATOM 1535 C CA . VAL A 1 182 ? -4.130 -3.795 14.831 1.00 93.75 182 VAL A CA 1
ATOM 1536 C C . VAL A 1 182 ? -4.995 -3.759 13.583 1.00 93.75 182 VAL A C 1
ATOM 1538 O O . VAL A 1 182 ? -5.760 -4.687 13.307 1.00 93.75 182 VAL A O 1
ATOM 1541 N N . LYS A 1 183 ? -4.893 -2.657 12.841 1.00 94.69 183 LYS A N 1
ATOM 1542 C CA . LYS A 1 183 ? -5.537 -2.479 11.539 1.00 94.69 183 LYS A CA 1
ATOM 1543 C C . LYS A 1 183 ? -4.447 -2.390 10.485 1.00 94.69 183 LYS A C 1
ATOM 1545 O O . LYS A 1 183 ? -3.492 -1.647 10.695 1.00 94.69 183 LYS A O 1
ATOM 1550 N N . ASP A 1 184 ? -4.641 -3.072 9.370 1.00 94.69 184 ASP A N 1
ATOM 1551 C CA . ASP A 1 184 ? -3.774 -2.951 8.201 1.00 94.69 184 ASP A CA 1
ATOM 1552 C C . ASP A 1 184 ? -4.612 -2.770 6.931 1.00 94.69 184 ASP A C 1
ATOM 1554 O O . ASP A 1 184 ? -5.827 -3.004 6.938 1.00 94.69 184 ASP A O 1
ATOM 1558 N N . ASP A 1 185 ? -3.978 -2.300 5.864 1.00 95.50 185 ASP A N 1
ATOM 1559 C CA . ASP A 1 185 ? -4.574 -2.192 4.538 1.00 95.50 185 ASP A CA 1
ATOM 1560 C C . ASP A 1 185 ? -3.888 -3.193 3.594 1.00 95.50 185 ASP A C 1
ATOM 1562 O O . ASP A 1 185 ? -2.705 -3.064 3.288 1.00 95.50 185 ASP A O 1
ATOM 1566 N N . GLU A 1 186 ? -4.663 -4.129 3.058 1.00 95.62 186 GLU A N 1
ATOM 1567 C CA . GLU A 1 186 ? -4.236 -5.071 2.027 1.00 95.62 186 GLU A CA 1
ATOM 1568 C C . GLU A 1 186 ? -4.603 -4.564 0.631 1.00 95.62 186 GLU A C 1
ATOM 1570 O O . GLU A 1 186 ? -5.677 -3.993 0.408 1.00 95.62 186 GLU A O 1
ATOM 1575 N N . TYR A 1 187 ? -3.707 -4.790 -0.326 1.00 96.25 187 TYR A N 1
ATOM 1576 C CA . TYR A 1 187 ? -3.822 -4.308 -1.703 1.00 96.25 187 TYR A CA 1
ATOM 1577 C C . TYR A 1 187 ? -3.991 -5.503 -2.642 1.00 96.25 187 TYR A C 1
ATOM 1579 O O . TYR A 1 187 ? -3.016 -6.077 -3.124 1.00 96.25 187 TYR A O 1
ATOM 1587 N N . ILE A 1 188 ? -5.242 -5.894 -2.885 1.00 96.50 188 ILE A N 1
ATOM 1588 C CA . ILE A 1 188 ? -5.579 -7.124 -3.611 1.00 96.50 188 ILE A CA 1
ATOM 1589 C C . ILE A 1 188 ? -5.783 -6.801 -5.096 1.00 96.50 188 ILE A C 1
ATOM 1591 O O . ILE A 1 188 ? -6.623 -5.953 -5.404 1.00 96.50 188 ILE A O 1
ATOM 1595 N N . PRO A 1 189 ? -5.061 -7.440 -6.035 1.00 96.19 189 PRO A N 1
ATOM 1596 C CA . PRO A 1 189 ? -5.209 -7.166 -7.462 1.00 96.19 189 PRO A CA 1
ATOM 1597 C C . PRO A 1 189 ? -6.657 -7.275 -7.951 1.00 96.19 189 PRO A C 1
ATOM 1599 O O . PRO A 1 189 ? -7.416 -8.156 -7.543 1.00 96.19 189 PRO A O 1
ATOM 1602 N N . HIS A 1 190 ? -7.052 -6.377 -8.853 1.00 95.75 190 HIS A N 1
ATOM 1603 C CA . HIS A 1 190 ? -8.393 -6.411 -9.422 1.00 95.75 190 HIS A CA 1
ATOM 1604 C C . HIS A 1 190 ? -8.634 -7.700 -10.221 1.00 95.75 190 HIS A C 1
ATOM 1606 O O . HIS A 1 190 ? -7.825 -8.088 -11.063 1.00 95.75 190 HIS A O 1
ATOM 1612 N N . GLY A 1 191 ? -9.778 -8.337 -9.971 1.00 94.06 191 GLY A N 1
ATOM 1613 C CA . GLY A 1 191 ? -10.149 -9.620 -10.570 1.00 94.06 191 GLY A CA 1
ATOM 1614 C C . GLY A 1 191 ? -9.815 -10.841 -9.707 1.00 94.06 191 GLY A C 1
ATOM 1615 O O . GLY A 1 191 ? -10.253 -11.936 -10.052 1.00 94.06 191 GLY A O 1
ATOM 1616 N N . GLU A 1 192 ? -9.098 -10.676 -8.590 1.00 95.56 192 GLU A N 1
ATOM 1617 C CA . GLU A 1 192 ? -8.958 -11.734 -7.583 1.00 95.56 192 GLU A CA 1
ATOM 1618 C C . GLU A 1 192 ? -10.153 -11.768 -6.616 1.00 95.56 192 GLU A C 1
ATOM 1620 O O . GLU A 1 192 ? -10.748 -10.740 -6.289 1.00 95.56 192 GLU A O 1
ATOM 1625 N N . ASP A 1 193 ? -10.496 -12.968 -6.138 1.00 96.88 193 ASP A N 1
ATOM 1626 C CA . ASP A 1 193 ? -11.485 -13.142 -5.074 1.00 96.88 193 ASP A CA 1
ATOM 1627 C C . ASP A 1 193 ? -10.872 -12.757 -3.722 1.00 96.88 193 ASP A C 1
ATOM 1629 O O . ASP A 1 193 ? -9.903 -13.371 -3.265 1.00 96.88 193 ASP A O 1
ATOM 1633 N N . ILE A 1 194 ? -11.449 -11.738 -3.080 1.00 96.31 194 ILE A N 1
ATOM 1634 C CA . ILE A 1 194 ? -10.925 -11.161 -1.836 1.00 96.31 194 ILE A CA 1
ATOM 1635 C C . ILE A 1 194 ? -10.858 -12.216 -0.727 1.00 96.31 194 ILE A C 1
ATOM 1637 O O . ILE A 1 194 ? -9.849 -12.318 -0.034 1.00 96.31 194 ILE A O 1
ATOM 1641 N N . VAL A 1 195 ? -11.899 -13.036 -0.562 1.00 95.69 195 VAL A N 1
ATOM 1642 C CA . VAL A 1 195 ? -11.962 -14.016 0.534 1.00 95.69 195 VAL A CA 1
ATOM 1643 C C . VAL A 1 195 ? -10.908 -15.107 0.351 1.00 95.69 195 VAL A C 1
ATOM 1645 O O . VAL A 1 195 ? -10.206 -15.460 1.303 1.00 95.69 195 VAL A O 1
ATOM 1648 N N . ALA A 1 196 ? -10.763 -15.624 -0.869 1.00 96.44 196 ALA A N 1
ATOM 1649 C CA . ALA A 1 196 ? -9.749 -16.611 -1.208 1.00 96.44 196 ALA A CA 1
ATOM 1650 C C . ALA A 1 196 ? -8.330 -16.053 -1.039 1.00 96.44 196 ALA A C 1
ATOM 1652 O O . ALA A 1 196 ? -7.472 -16.757 -0.502 1.00 96.44 196 ALA A O 1
ATOM 1653 N N . PHE A 1 197 ? -8.091 -14.800 -1.445 1.00 96.62 197 PHE A N 1
ATOM 1654 C CA . PHE A 1 197 ? -6.809 -14.121 -1.249 1.00 96.62 197 PHE A CA 1
ATOM 1655 C C . PHE A 1 197 ? -6.465 -14.009 0.238 1.00 96.62 197 PHE A C 1
ATOM 1657 O O . PHE A 1 197 ? -5.410 -14.483 0.656 1.00 96.62 197 PHE A O 1
ATOM 1664 N N . LEU A 1 198 ? -7.376 -13.462 1.052 1.00 95.88 198 LEU A N 1
ATOM 1665 C CA . LEU A 1 198 ? -7.152 -13.279 2.489 1.00 95.88 198 LEU A CA 1
ATOM 1666 C C . LEU A 1 198 ? -6.852 -14.615 3.182 1.00 95.88 198 LEU A C 1
ATOM 1668 O O . LEU A 1 198 ? -5.936 -14.694 3.992 1.00 95.88 198 LEU A O 1
ATOM 1672 N N . LYS A 1 199 ? -7.564 -15.690 2.821 1.00 94.12 199 LYS A N 1
ATOM 1673 C CA . LYS A 1 199 ? -7.319 -17.034 3.370 1.00 94.12 199 LYS A CA 1
ATOM 1674 C C . LYS A 1 199 ? -5.965 -17.623 2.952 1.00 94.12 199 LYS A C 1
ATOM 1676 O O . LYS A 1 199 ? -5.400 -18.421 3.696 1.00 94.12 199 LYS A O 1
ATOM 1681 N N . ARG A 1 200 ? -5.486 -17.297 1.749 1.00 95.50 200 ARG A N 1
ATOM 1682 C CA . ARG A 1 200 ? -4.232 -17.817 1.187 1.00 95.50 200 ARG A CA 1
ATOM 1683 C C . ARG A 1 200 ? -3.013 -17.091 1.746 1.00 95.50 200 ARG A C 1
ATOM 1685 O O . ARG A 1 200 ? -2.043 -17.746 2.108 1.00 95.50 200 ARG A O 1
ATOM 1692 N N . GLU A 1 201 ? -3.070 -15.764 1.787 1.00 94.88 201 GLU A N 1
ATOM 1693 C CA . GLU A 1 201 ? -1.913 -14.917 2.098 1.00 94.88 201 GLU A CA 1
ATOM 1694 C C . GLU A 1 201 ? -1.797 -14.598 3.592 1.00 94.88 201 GLU A C 1
ATOM 1696 O O . GLU A 1 201 ? -0.701 -14.335 4.086 1.00 94.88 201 GLU A O 1
ATOM 1701 N N . ILE A 1 202 ? -2.906 -14.642 4.340 1.00 91.81 202 ILE A N 1
ATOM 1702 C CA . ILE A 1 202 ? -2.922 -14.213 5.737 1.00 91.81 202 ILE A CA 1
ATOM 1703 C C . ILE A 1 202 ? -3.193 -15.400 6.652 1.00 91.81 202 ILE A C 1
ATOM 1705 O O . ILE A 1 202 ? -4.318 -15.866 6.817 1.00 91.81 202 ILE A O 1
ATOM 1709 N N . ALA A 1 203 ? -2.128 -15.863 7.304 1.00 87.19 203 ALA A N 1
ATOM 1710 C CA . ALA A 1 203 ? -2.199 -16.962 8.264 1.00 87.19 203 ALA A CA 1
ATOM 1711 C C . ALA A 1 203 ? -2.888 -16.569 9.584 1.00 87.19 203 ALA A C 1
ATOM 1713 O O . ALA A 1 203 ? -3.423 -17.426 10.288 1.00 87.19 203 ALA A O 1
ATOM 1714 N N . LYS A 1 204 ? -2.855 -15.281 9.950 1.00 86.50 204 LYS A N 1
ATOM 1715 C CA . LYS A 1 204 ? -3.441 -14.796 11.205 1.00 86.50 204 LYS A CA 1
ATOM 1716 C C . LYS A 1 204 ? -4.970 -14.738 11.101 1.00 86.50 204 LYS A C 1
ATOM 1718 O O . LYS A 1 204 ? -5.479 -14.250 10.093 1.00 86.50 204 LYS A O 1
ATOM 1723 N N . PRO A 1 205 ? -5.717 -15.144 12.145 1.00 89.56 205 PRO A N 1
ATOM 1724 C CA . PRO A 1 205 ? -7.168 -14.992 12.164 1.00 89.56 205 PRO A CA 1
ATOM 1725 C C . PRO A 1 205 ? -7.587 -13.526 11.992 1.00 89.56 205 PRO A C 1
ATOM 1727 O O . PRO A 1 205 ? -7.223 -12.662 12.794 1.00 89.56 205 PRO A O 1
ATOM 1730 N N . ILE A 1 206 ? -8.367 -13.257 10.946 1.00 93.00 206 ILE A N 1
ATOM 1731 C CA . ILE A 1 206 ? -8.948 -11.941 10.674 1.00 93.00 206 ILE A CA 1
ATOM 1732 C C . ILE A 1 206 ? -10.233 -11.806 11.491 1.00 93.00 206 ILE A C 1
ATOM 1734 O O . ILE A 1 206 ? -11.139 -12.625 11.364 1.00 93.00 206 ILE A O 1
ATOM 1738 N N . ILE A 1 207 ? -10.329 -10.751 12.299 1.00 92.81 207 ILE A N 1
ATOM 1739 C CA . ILE A 1 207 ? -11.527 -10.436 13.096 1.00 92.81 207 ILE A CA 1
ATOM 1740 C C . ILE A 1 207 ? -12.635 -9.932 12.176 1.00 92.81 207 ILE A C 1
ATOM 1742 O O . ILE A 1 207 ? -13.780 -10.370 12.224 1.00 92.81 207 ILE A O 1
ATOM 1746 N N . ARG A 1 208 ? -12.273 -8.963 11.337 1.00 93.69 208 ARG A N 1
ATOM 1747 C CA . ARG A 1 208 ? -13.129 -8.389 10.308 1.00 93.69 208 ARG A CA 1
ATOM 1748 C C . ARG A 1 208 ? -12.268 -7.825 9.197 1.00 93.69 208 ARG A C 1
ATOM 1750 O O . ARG A 1 208 ? -11.139 -7.391 9.439 1.00 93.69 208 ARG A O 1
ATOM 1757 N N . TRP A 1 209 ? -12.846 -7.766 8.013 1.00 95.94 209 TRP A N 1
ATOM 1758 C CA . TRP A 1 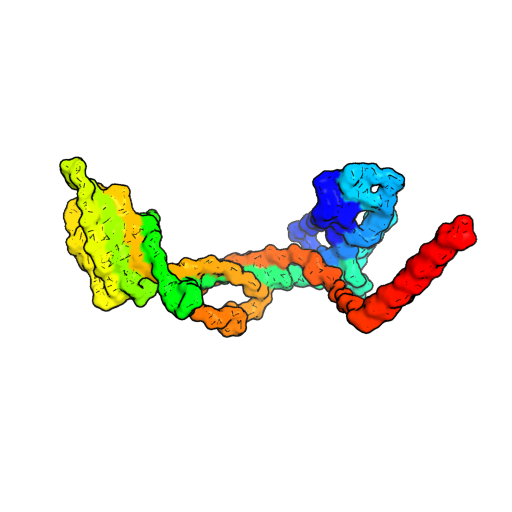209 ? -12.283 -7.035 6.898 1.00 95.94 209 TRP A CA 1
ATOM 1759 C C . TRP A 1 209 ? -13.374 -6.233 6.195 1.00 95.94 209 TRP A C 1
ATOM 1761 O O . TRP A 1 209 ? -14.559 -6.547 6.305 1.00 95.94 209 TRP A O 1
ATOM 1771 N N . GLU A 1 210 ? -12.965 -5.173 5.512 1.00 96.88 210 GLU A N 1
ATOM 1772 C CA . GLU A 1 210 ? -13.855 -4.287 4.772 1.00 96.88 210 GLU A CA 1
ATOM 1773 C C . GLU A 1 210 ? -13.153 -3.829 3.495 1.00 96.88 210 GLU A C 1
ATOM 1775 O O . GLU A 1 210 ? -12.088 -3.207 3.553 1.00 96.88 210 GLU A O 1
ATOM 1780 N N . ASP A 1 211 ? -13.741 -4.143 2.342 1.00 97.06 211 ASP A N 1
ATOM 1781 C CA . ASP A 1 211 ? -13.274 -3.616 1.062 1.00 97.06 211 ASP A CA 1
ATOM 1782 C C . ASP A 1 211 ? -13.758 -2.180 0.858 1.00 97.06 211 ASP A C 1
ATOM 1784 O O . ASP A 1 211 ? -14.896 -1.827 1.188 1.00 97.06 211 ASP A O 1
ATOM 1788 N N . ARG A 1 212 ? -12.900 -1.342 0.277 1.00 95.56 212 ARG A N 1
ATOM 1789 C CA . ARG A 1 212 ? -13.307 -0.004 -0.137 1.00 95.56 212 ARG A CA 1
ATOM 1790 C C . ARG A 1 212 ? -14.098 -0.085 -1.444 1.00 95.56 212 ARG A C 1
ATOM 1792 O O . ARG A 1 212 ? -13.660 -0.729 -2.389 1.00 95.56 212 ARG A O 1
ATOM 1799 N N . PRO A 1 213 ? -15.209 0.662 -1.567 1.00 93.81 213 PRO A N 1
ATOM 1800 C CA . PRO A 1 213 ? -16.058 0.598 -2.757 1.00 93.81 213 PRO A CA 1
ATOM 1801 C C . PRO A 1 213 ? -15.376 1.125 -4.028 1.00 93.81 213 PRO A C 1
ATOM 1803 O O . PRO A 1 213 ? -15.792 0.788 -5.135 1.00 93.81 213 PRO A O 1
ATOM 1806 N N . GLN A 1 214 ? -14.358 1.981 -3.894 1.00 95.75 214 GLN A N 1
ATOM 1807 C CA . GLN A 1 214 ? -13.571 2.461 -5.025 1.00 95.75 214 GLN A CA 1
ATOM 1808 C C . GLN A 1 214 ? -12.268 1.675 -5.156 1.00 95.75 214 GLN A C 1
ATOM 1810 O O . GLN A 1 214 ? -11.503 1.568 -4.199 1.00 95.75 214 GLN A O 1
ATOM 1815 N N . LEU A 1 215 ? -11.981 1.229 -6.380 1.00 96.44 215 LEU A N 1
ATOM 1816 C CA . LEU A 1 215 ? -10.685 0.658 -6.733 1.00 96.44 215 LEU A CA 1
ATOM 1817 C C . LEU A 1 215 ? -9.575 1.704 -6.600 1.00 96.44 215 LEU A C 1
ATOM 1819 O O . LEU A 1 215 ? -9.714 2.845 -7.057 1.00 96.44 215 LEU A O 1
ATOM 1823 N N . GLY A 1 216 ? -8.456 1.285 -6.020 1.00 96.94 216 GLY A N 1
ATOM 1824 C CA . GLY A 1 216 ? -7.196 2.005 -6.116 1.00 96.94 216 GLY A CA 1
ATOM 1825 C C . GLY A 1 216 ? -6.477 1.665 -7.418 1.00 96.94 216 GLY A C 1
ATOM 1826 O O . GLY A 1 216 ? -6.755 0.644 -8.042 1.00 96.94 216 GLY A O 1
ATOM 1827 N N . TYR A 1 217 ? -5.561 2.536 -7.838 1.00 96.00 217 TYR A N 1
ATOM 1828 C CA . TYR A 1 217 ? -4.700 2.299 -8.993 1.00 96.00 217 TYR A CA 1
ATOM 1829 C C . TYR A 1 217 ? -3.257 2.610 -8.624 1.00 96.00 217 TYR A C 1
ATOM 1831 O O . TYR A 1 217 ? -2.972 3.694 -8.113 1.00 96.00 217 TYR A O 1
ATOM 1839 N N . GLU A 1 218 ? -2.348 1.684 -8.908 1.00 95.19 218 GLU A N 1
ATOM 1840 C CA . GLU A 1 218 ? -0.917 1.882 -8.701 1.00 95.19 218 GLU A CA 1
ATOM 1841 C C . GLU A 1 218 ? -0.139 1.490 -9.954 1.00 95.19 218 GLU A C 1
ATOM 1843 O O . GLU A 1 218 ? -0.267 0.394 -10.494 1.00 95.19 218 GLU A O 1
ATOM 1848 N N . ILE A 1 219 ? 0.708 2.407 -10.414 1.00 93.69 219 ILE A N 1
ATOM 1849 C CA . ILE A 1 219 ? 1.625 2.164 -11.519 1.00 93.69 219 ILE A CA 1
ATOM 1850 C C . ILE A 1 219 ? 3.030 2.258 -10.941 1.00 93.69 219 ILE A C 1
ATOM 1852 O O . ILE A 1 219 ? 3.476 3.342 -10.568 1.00 93.69 219 ILE A O 1
ATOM 1856 N N . LEU A 1 220 ? 3.738 1.128 -10.915 1.00 91.44 220 LEU A N 1
ATOM 1857 C CA . LEU A 1 220 ? 5.145 1.040 -10.520 1.00 91.44 220 LEU A CA 1
ATOM 1858 C C . LEU A 1 220 ? 6.018 0.747 -11.750 1.00 91.44 220 LEU A C 1
ATOM 1860 O O . LEU A 1 220 ? 6.350 -0.414 -11.991 1.00 91.44 220 LEU A O 1
ATOM 1864 N N . PRO A 1 221 ? 6.433 1.754 -12.550 1.00 89.12 221 PRO A N 1
ATOM 1865 C CA . PRO A 1 221 ? 7.186 1.524 -13.786 1.00 89.12 221 PRO A CA 1
ATOM 1866 C C . PRO A 1 221 ? 8.427 0.642 -13.591 1.00 89.12 221 PRO A C 1
ATOM 1868 O O . PRO A 1 221 ? 8.684 -0.241 -14.405 1.00 89.12 221 PRO A O 1
ATOM 1871 N N . ASN A 1 222 ? 9.135 0.808 -12.467 1.00 87.06 222 ASN A N 1
ATOM 1872 C CA . ASN A 1 222 ? 10.287 -0.020 -12.103 1.00 87.06 222 ASN A CA 1
ATOM 1873 C C . ASN A 1 222 ? 9.968 -1.520 -12.104 1.00 87.06 222 ASN A C 1
ATOM 1875 O O . ASN A 1 222 ? 10.746 -2.291 -12.656 1.00 87.06 222 ASN A O 1
ATOM 1879 N N . LYS A 1 223 ? 8.820 -1.928 -11.545 1.00 90.62 223 LYS A N 1
ATOM 1880 C CA . LYS A 1 223 ? 8.387 -3.334 -11.492 1.00 90.62 223 LYS A CA 1
ATOM 1881 C C . LYS A 1 223 ? 8.263 -3.922 -12.896 1.00 90.62 223 LYS A C 1
ATOM 1883 O O . LYS A 1 223 ? 8.674 -5.050 -13.135 1.00 90.62 223 LYS A O 1
ATOM 1888 N N . TYR A 1 224 ? 7.733 -3.144 -13.838 1.00 91.19 224 TYR A N 1
ATOM 1889 C CA . TYR A 1 224 ? 7.476 -3.622 -15.193 1.00 91.19 224 TYR A CA 1
ATOM 1890 C C . TYR A 1 224 ? 8.728 -3.685 -16.065 1.00 91.19 224 TYR A C 1
ATOM 1892 O O . TYR A 1 224 ? 8.774 -4.519 -16.963 1.00 91.19 224 TYR A O 1
ATOM 1900 N N . PHE A 1 225 ? 9.734 -2.843 -15.834 1.00 91.44 225 PHE A N 1
ATOM 1901 C CA . PHE A 1 225 ? 10.980 -2.843 -16.618 1.00 91.44 225 PHE A CA 1
ATOM 1902 C C . PHE A 1 225 ? 12.172 -3.448 -15.872 1.00 91.44 225 PHE A C 1
ATOM 1904 O O . PHE A 1 225 ? 13.304 -3.375 -16.354 1.00 91.44 225 PHE A O 1
ATOM 1911 N N . TYR A 1 226 ? 11.944 -4.049 -14.704 1.00 87.94 226 TYR A N 1
ATOM 1912 C CA . TYR A 1 226 ? 12.976 -4.785 -13.993 1.00 87.94 226 TYR A CA 1
ATOM 1913 C C . TYR A 1 226 ? 13.357 -6.046 -14.771 1.00 87.94 226 TYR A C 1
ATOM 1915 O O . TYR A 1 226 ? 12.499 -6.817 -15.206 1.00 87.94 226 TYR A O 1
ATOM 1923 N N . ARG A 1 227 ? 14.662 -6.254 -14.937 1.00 84.50 227 ARG A N 1
ATOM 1924 C CA . ARG A 1 227 ? 15.235 -7.491 -15.460 1.00 84.50 227 ARG A CA 1
ATOM 1925 C C . ARG A 1 227 ? 16.132 -8.050 -14.379 1.00 84.50 227 ARG A C 1
ATOM 1927 O O . ARG A 1 227 ? 17.102 -7.397 -13.999 1.00 84.50 227 ARG A O 1
ATOM 1934 N N . TYR A 1 228 ? 15.782 -9.227 -13.878 1.00 86.88 228 TYR A N 1
ATOM 1935 C CA . TYR A 1 228 ? 16.612 -9.909 -12.901 1.00 86.88 228 TYR A CA 1
ATOM 1936 C C . TYR A 1 228 ? 17.968 -10.228 -13.528 1.00 86.88 228 TYR A C 1
ATOM 1938 O O . TYR A 1 228 ? 18.039 -10.852 -14.587 1.00 86.88 228 TYR A O 1
ATOM 1946 N N . GLN A 1 229 ? 19.031 -9.781 -12.870 1.00 86.69 229 GLN A N 1
ATOM 1947 C CA . GLN A 1 229 ? 20.391 -10.190 -13.174 1.00 86.69 229 GLN A CA 1
ATOM 1948 C C . GLN A 1 229 ? 20.838 -11.094 -12.029 1.00 86.69 229 GLN A C 1
ATOM 1950 O O . GLN A 1 229 ? 20.939 -10.606 -10.899 1.00 86.69 229 GLN A O 1
ATOM 1955 N N . PRO A 1 230 ? 21.038 -12.401 -12.276 1.00 88.81 230 PRO A N 1
ATOM 1956 C CA . PRO A 1 230 ? 21.548 -13.274 -11.238 1.00 88.81 230 PRO A CA 1
ATOM 1957 C C . PRO A 1 230 ? 22.918 -12.768 -10.781 1.00 88.81 230 PRO A C 1
ATOM 1959 O O . PRO A 1 230 ? 23.699 -12.293 -11.613 1.00 88.81 230 PRO A O 1
ATOM 1962 N N . PRO A 1 231 ? 23.227 -12.855 -9.478 1.00 91.44 231 PRO A N 1
ATOM 1963 C CA . PRO A 1 231 ? 24.564 -12.546 -9.011 1.00 91.44 231 PRO A CA 1
ATOM 1964 C C . PRO A 1 231 ? 25.565 -13.492 -9.678 1.00 91.44 231 PRO A C 1
ATOM 1966 O O . PRO A 1 231 ? 25.263 -14.666 -9.916 1.00 91.44 231 PRO A O 1
ATOM 1969 N N . THR A 1 232 ? 26.765 -12.987 -9.960 1.00 92.19 232 THR A N 1
ATOM 1970 C CA . THR A 1 232 ? 27.866 -13.823 -10.439 1.00 92.19 232 THR A CA 1
ATOM 1971 C C . THR A 1 232 ? 28.089 -14.974 -9.448 1.00 92.19 232 THR A C 1
ATOM 1973 O O . THR A 1 232 ? 28.187 -14.715 -8.244 1.00 92.19 232 THR A O 1
ATOM 1976 N N . PRO A 1 233 ? 28.160 -16.237 -9.904 1.00 95.62 233 PRO A N 1
ATOM 1977 C CA . PRO A 1 233 ? 28.380 -17.372 -9.017 1.00 95.62 233 PRO A CA 1
ATOM 1978 C C . PRO A 1 233 ? 29.650 -17.214 -8.171 1.00 95.62 233 PRO A C 1
ATOM 1980 O O . PRO A 1 233 ? 30.682 -16.752 -8.657 1.00 95.62 233 PRO A O 1
ATOM 1983 N N . ALA A 1 234 ? 29.605 -17.670 -6.915 1.00 94.31 234 ALA A N 1
ATOM 1984 C CA . ALA A 1 234 ? 30.726 -17.533 -5.978 1.00 94.31 234 ALA A CA 1
ATOM 1985 C C . ALA A 1 234 ? 32.032 -18.152 -6.506 1.00 94.31 234 ALA A C 1
ATOM 1987 O O . ALA A 1 234 ? 33.106 -17.593 -6.308 1.00 94.31 234 ALA A O 1
ATOM 1988 N N . LYS A 1 235 ? 31.941 -19.278 -7.225 1.00 95.50 235 LYS A N 1
ATOM 1989 C CA . LYS A 1 235 ? 33.094 -19.938 -7.853 1.00 95.50 235 LYS A CA 1
ATOM 1990 C C . LYS A 1 235 ? 33.811 -19.022 -8.849 1.00 95.50 235 LYS A C 1
ATOM 1992 O O . LYS A 1 235 ? 35.038 -18.977 -8.860 1.00 95.50 235 LYS A O 1
ATOM 1997 N N . ASP A 1 236 ? 33.049 -18.297 -9.658 1.00 94.81 236 ASP A N 1
ATOM 1998 C CA . ASP A 1 236 ? 33.596 -17.434 -10.703 1.00 94.81 236 ASP A CA 1
ATOM 1999 C C . ASP A 1 236 ? 34.187 -16.158 -10.092 1.00 94.81 236 ASP A C 1
ATOM 2001 O O . ASP A 1 236 ? 35.248 -15.704 -10.517 1.00 94.81 236 ASP A O 1
ATOM 2005 N N . LEU A 1 237 ? 33.559 -15.631 -9.034 1.00 93.56 237 LEU A N 1
ATOM 2006 C CA . LEU A 1 237 ? 34.104 -14.525 -8.241 1.00 93.56 237 LEU A CA 1
ATOM 2007 C C . LEU A 1 237 ? 35.425 -14.901 -7.562 1.00 93.56 237 LEU A C 1
ATOM 2009 O O . LEU A 1 237 ? 36.367 -14.115 -7.588 1.00 93.56 237 LEU A O 1
ATOM 2013 N N . LEU A 1 238 ? 35.520 -16.107 -6.995 1.00 94.31 238 LEU A N 1
ATOM 2014 C CA . LEU A 1 238 ? 36.759 -16.608 -6.395 1.00 94.31 238 LEU A CA 1
ATOM 2015 C C . LEU A 1 238 ? 37.869 -16.751 -7.439 1.00 94.31 238 LEU A C 1
ATOM 2017 O O . LEU A 1 238 ? 39.001 -16.361 -7.181 1.00 94.31 238 LEU A O 1
ATOM 2021 N N . ALA A 1 239 ? 37.557 -17.272 -8.629 1.00 95.00 239 ALA A N 1
ATOM 2022 C CA . ALA A 1 239 ? 38.536 -17.359 -9.709 1.00 95.00 239 ALA A CA 1
ATOM 2023 C C . ALA A 1 239 ? 39.048 -15.969 -10.125 1.00 95.00 239 ALA A C 1
ATOM 2025 O O . ALA A 1 239 ? 40.256 -15.774 -10.229 1.00 95.00 239 ALA A O 1
ATOM 2026 N N . GLN A 1 240 ? 38.143 -14.997 -10.294 1.00 94.06 240 GLN A N 1
ATOM 2027 C CA . GLN A 1 240 ? 38.512 -13.609 -10.592 1.00 94.06 240 GLN A CA 1
ATOM 2028 C C . GLN A 1 240 ? 39.348 -12.977 -9.475 1.00 94.06 240 GLN A C 1
ATOM 2030 O O . GLN A 1 240 ? 40.319 -12.289 -9.773 1.00 94.06 240 GLN A O 1
ATOM 2035 N N . PHE A 1 241 ? 39.015 -13.237 -8.208 1.00 95.25 241 PHE A N 1
ATOM 2036 C CA . PHE A 1 241 ? 39.787 -12.765 -7.058 1.00 95.25 241 PHE A CA 1
ATOM 2037 C C . PHE A 1 241 ? 41.245 -13.232 -7.133 1.00 95.25 241 PHE A C 1
ATOM 2039 O O . PHE A 1 241 ? 42.147 -12.401 -7.101 1.00 95.25 241 PHE A O 1
ATOM 2046 N N . TRP A 1 242 ? 41.479 -14.533 -7.332 1.00 95.50 242 TRP A N 1
ATOM 2047 C CA . TRP A 1 242 ? 42.839 -15.076 -7.442 1.00 95.50 242 TRP A CA 1
ATOM 2048 C C . TRP A 1 242 ? 43.587 -14.564 -8.681 1.00 95.50 242 TRP A C 1
ATOM 2050 O O . TRP A 1 242 ? 44.809 -14.425 -8.652 1.00 95.50 242 TRP A O 1
ATOM 2060 N N . THR A 1 243 ? 42.884 -14.286 -9.784 1.00 95.94 243 THR A N 1
ATOM 2061 C CA . THR A 1 243 ? 43.491 -13.630 -10.953 1.00 95.94 243 THR A CA 1
ATOM 2062 C C . THR A 1 243 ? 43.954 -12.216 -10.611 1.00 95.94 243 THR A C 1
ATOM 2064 O O . THR A 1 243 ? 45.101 -11.876 -10.890 1.00 95.94 243 THR A O 1
ATOM 2067 N N . LEU A 1 244 ? 43.096 -11.420 -9.969 1.00 94.81 244 LEU A N 1
ATOM 2068 C CA . LEU A 1 244 ? 43.418 -10.051 -9.561 1.00 94.81 244 LEU A CA 1
ATOM 2069 C C . LEU A 1 244 ? 44.541 -10.006 -8.516 1.00 94.81 244 LEU A C 1
ATOM 2071 O O . LEU A 1 244 ? 45.388 -9.119 -8.577 1.00 94.81 244 LEU A O 1
ATOM 2075 N N . GLU A 1 245 ? 44.590 -10.966 -7.591 1.00 95.06 245 GLU A N 1
ATOM 2076 C CA . GLU A 1 245 ? 45.675 -11.080 -6.611 1.00 95.06 245 GLU A CA 1
ATOM 2077 C C . GLU A 1 245 ? 47.024 -11.321 -7.293 1.00 95.06 245 GLU A C 1
ATOM 2079 O O . GLU A 1 245 ? 47.977 -10.590 -7.037 1.00 95.06 245 GLU A O 1
ATOM 2084 N N . LYS A 1 246 ? 47.084 -12.251 -8.255 1.00 94.44 246 LYS A N 1
ATOM 2085 C CA . LYS A 1 246 ? 48.302 -12.494 -9.046 1.00 94.44 246 LYS A CA 1
ATOM 2086 C C . LYS A 1 246 ? 48.737 -11.270 -9.849 1.00 94.44 246 LYS A C 1
ATOM 2088 O O . LYS A 1 246 ? 49.932 -11.012 -9.995 1.00 94.44 246 LYS A O 1
ATOM 2093 N N . GLU A 1 247 ? 47.784 -10.527 -10.410 1.00 93.94 247 GLU A N 1
ATOM 2094 C CA . GLU A 1 247 ? 48.078 -9.275 -11.113 1.00 93.94 247 GLU A CA 1
ATOM 2095 C C . GLU A 1 247 ? 48.652 -8.219 -10.157 1.00 93.94 247 GLU A C 1
ATOM 2097 O O . GLU A 1 247 ? 49.639 -7.560 -10.496 1.00 93.94 247 GLU A O 1
ATOM 2102 N N . ALA A 1 248 ? 48.092 -8.102 -8.950 1.00 91.38 248 ALA A N 1
ATOM 2103 C CA . ALA A 1 248 ? 48.565 -7.182 -7.921 1.00 91.38 248 ALA A CA 1
ATOM 2104 C C . ALA A 1 248 ? 49.968 -7.546 -7.402 1.00 91.38 248 ALA A C 1
ATOM 2106 O O . ALA A 1 248 ? 50.827 -6.666 -7.318 1.00 91.38 248 ALA A O 1
ATOM 2107 N N . GLU A 1 249 ? 50.234 -8.826 -7.119 1.00 91.81 249 GLU A N 1
ATOM 2108 C CA . GLU A 1 249 ? 51.560 -9.323 -6.717 1.00 91.81 249 GLU A CA 1
ATOM 2109 C C . GLU A 1 249 ? 52.623 -8.969 -7.762 1.00 91.81 249 GLU A C 1
ATOM 2111 O O . GLU A 1 249 ? 53.654 -8.375 -7.439 1.00 91.81 249 GLU A O 1
ATOM 2116 N N . LYS A 1 250 ? 52.330 -9.225 -9.042 1.00 92.38 250 LYS A N 1
ATOM 2117 C CA . LYS A 1 250 ? 53.235 -8.901 -10.150 1.00 92.38 250 LYS A CA 1
ATOM 2118 C C . LYS A 1 250 ? 53.519 -7.399 -10.262 1.00 92.38 250 LYS A C 1
ATOM 2120 O O . LYS A 1 250 ? 54.639 -7.003 -10.590 1.00 92.38 250 LYS A O 1
ATOM 2125 N N . MET A 1 251 ? 52.519 -6.549 -10.015 1.00 89.75 251 MET A N 1
ATOM 2126 C CA . MET A 1 251 ? 52.720 -5.095 -9.987 1.00 89.75 251 MET A CA 1
ATOM 2127 C C . MET A 1 251 ? 53.619 -4.665 -8.821 1.00 89.75 251 MET A C 1
ATOM 2129 O O . MET A 1 251 ? 54.470 -3.796 -9.011 1.00 89.75 251 MET A O 1
ATOM 2133 N N . LEU A 1 252 ? 53.463 -5.275 -7.642 1.00 87.56 252 LEU A N 1
ATOM 2134 C CA . LEU A 1 252 ? 54.286 -4.984 -6.464 1.00 87.56 252 LEU A CA 1
ATOM 2135 C C . LEU A 1 252 ? 55.744 -5.416 -6.661 1.00 87.56 252 LEU A C 1
ATOM 2137 O O . LEU A 1 252 ? 56.650 -4.626 -6.401 1.00 87.56 252 LEU A O 1
ATOM 2141 N N . GLU A 1 253 ? 55.991 -6.610 -7.200 1.00 85.62 253 GLU A N 1
ATOM 2142 C CA . GLU A 1 253 ? 57.349 -7.067 -7.541 1.00 85.62 253 GLU A CA 1
ATOM 2143 C C . GLU A 1 253 ? 58.040 -6.133 -8.546 1.00 85.62 253 GLU A C 1
ATOM 2145 O O . GLU A 1 253 ? 59.234 -5.848 -8.429 1.00 85.62 253 GLU A O 1
ATOM 2150 N N . GLY A 1 254 ? 57.288 -5.605 -9.517 1.00 80.69 254 GLY A N 1
ATOM 2151 C CA . GLY A 1 254 ? 57.790 -4.627 -10.485 1.00 80.69 254 GLY A CA 1
ATOM 2152 C C . GLY A 1 254 ? 58.141 -3.258 -9.887 1.00 80.69 254 GLY A C 1
ATOM 2153 O O . GLY A 1 254 ? 58.923 -2.521 -10.489 1.00 80.69 254 GLY A O 1
ATOM 2154 N N . LEU A 1 255 ? 57.587 -2.913 -8.719 1.00 78.56 255 LEU A N 1
ATOM 2155 C CA . LEU A 1 255 ? 57.904 -1.686 -7.977 1.00 78.56 255 LEU A CA 1
ATOM 2156 C C . LEU A 1 255 ? 59.089 -1.870 -7.022 1.00 78.56 255 LEU A C 1
ATOM 2158 O O . LEU A 1 255 ? 59.834 -0.920 -6.811 1.00 78.56 255 LEU A O 1
ATOM 2162 N N . VAL A 1 256 ? 59.267 -3.071 -6.465 1.00 74.12 256 VAL A N 1
ATOM 2163 C CA . VAL A 1 256 ? 60.389 -3.408 -5.568 1.00 74.12 256 VAL A CA 1
ATOM 2164 C C . VAL A 1 256 ? 61.697 -3.619 -6.342 1.00 74.12 256 VAL A C 1
ATOM 2166 O O . VAL A 1 256 ? 62.769 -3.356 -5.811 1.00 74.12 256 VAL A O 1
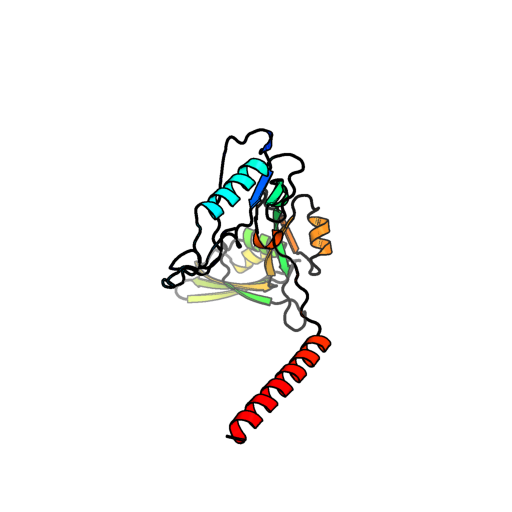ATOM 2169 N N . ASN A 1 257 ? 61.622 -4.043 -7.608 1.00 58.72 257 ASN A N 1
ATOM 2170 C CA . ASN A 1 257 ? 62.786 -4.258 -8.478 1.00 58.72 257 ASN A CA 1
ATOM 2171 C C . ASN A 1 257 ? 63.187 -3.019 -9.314 1.00 58.72 257 ASN A C 1
ATOM 2173 O O . ASN A 1 257 ? 63.773 -3.168 -10.391 1.00 58.72 257 ASN A O 1
ATOM 2177 N N . ARG A 1 258 ? 62.862 -1.805 -8.849 1.00 47.47 258 ARG A N 1
ATOM 2178 C CA . ARG A 1 258 ? 63.297 -0.525 -9.436 1.00 47.47 258 ARG A CA 1
ATOM 2179 C C . ARG A 1 258 ? 64.197 0.263 -8.498 1.00 47.47 258 ARG A C 1
ATOM 2181 O O . ARG A 1 258 ? 63.923 0.258 -7.282 1.00 47.47 258 ARG A O 1
#

Sequence (258 aa):
MLPDQLFYNTGILTYIWLLRNEKPASHRGRVMLIDARQQFEKEPKAFSFKRNRMTDAHRQWIEERYLKGWKPGFADENVKIFRREDFAYHKVKVVFWQTDQHDQPAIVTEPYEKTFTAQNVRKEQQFYESELTFRVRLKADGAEKTVEFVIIPADDAAEKFKAAMGNRPEIGGIEWTHRHYVKDDEYIPHGEDIVA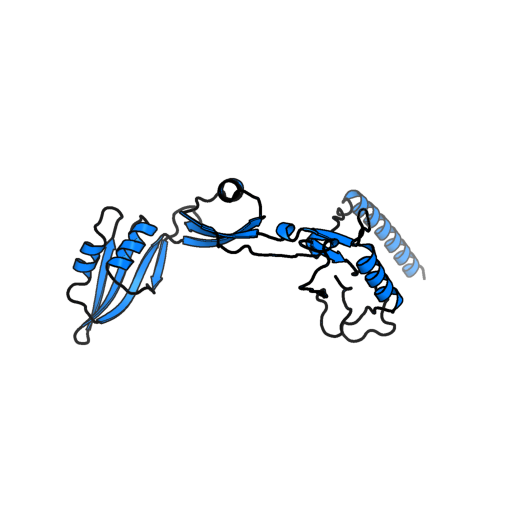FLKREIAKPIIRWEDRPQLGYEILPNKYFYRYQPPTPAKDLLAQFWTLEKEAEKMLEGLVNR

Radius of gyration: 31.82 Å; chains: 1; bounding box: 90×40×78 Å

pLDDT: mean 92.16, std 6.82, range [47.47, 98.19]

Secondary structure (DSSP, 8-state):
-PPTT-BTTB-S--------SS--GGGTTEEEEE--TT--EEEEEEETTEEEE--HHHHHHHHHHHHHTTSTT--BTTEEEEEGGGGEEEEEEEEEE-B-TTSSBPEEEEE--S---HHHHHHHHHHH-S-EEEEEEEEETTEEEEEEEEE-TTS-HHHHHHHHH-S-PEEEEEEEEEE-EEEEEEEEETTS-HHHHHHHH--SPEEEEEE-SSPEE---HHHHH----PPPPHHHHHHHHHHHHHHHHHHHHHHHT-

Foldseek 3Di:
DAAALQDQPDRDDDDDDDDDPDDDPLCPQKDKAFALRVQWDFDPDDHRSRGTHHDVVSVVVVVCCVVCVSDPPDDDLRMDMDGQLQQWWWWKKFKAFDADPVRHFDKDKDFDPDDDALVVQVVVCVLQQAKKKKWWWFDDPNDTDIFIDIDHNPDSSSVSSCVRQPPHGHTPTMMMMGGDMDMDIDTGRPPDDPVVCCVVPPPGDTSDMDIDPDIDGDDDPCVVSDDDDDPDDPVVVVVVVVVVVVVVVVVVVVVVVD